Protein AF-A0A532UBS0-F1 (afdb_monomer)

Structure (mmCIF, N/CA/C/O backbone):
data_AF-A0A532UBS0-F1
#
_entry.id   AF-A0A532UBS0-F1
#
loop_
_atom_site.group_PDB
_atom_site.id
_atom_site.type_symbol
_atom_site.label_atom_id
_atom_site.label_alt_id
_atom_site.label_comp_id
_atom_site.label_asym_id
_atom_site.label_entity_id
_atom_site.label_seq_id
_atom_site.pdbx_PDB_ins_code
_atom_site.Cartn_x
_atom_site.Cartn_y
_atom_site.Cartn_z
_atom_site.occupancy
_atom_site.B_iso_or_equiv
_atom_site.auth_seq_id
_atom_site.auth_comp_id
_atom_site.auth_asym_id
_atom_site.auth_atom_id
_atom_site.pdbx_PDB_model_num
ATOM 1 N N . MET A 1 1 ? -27.139 -33.643 -19.348 1.00 53.44 1 MET A N 1
ATOM 2 C CA . MET A 1 1 ? -27.881 -32.416 -18.973 1.00 53.44 1 MET A CA 1
ATOM 3 C C . MET A 1 1 ? -26.937 -31.334 -18.412 1.00 53.44 1 MET A C 1
ATOM 5 O O . MET A 1 1 ? -27.252 -30.710 -17.416 1.00 53.44 1 MET A O 1
ATOM 9 N N . ILE A 1 2 ? -25.760 -31.129 -19.028 1.00 47.34 2 ILE A N 1
ATOM 10 C CA . ILE A 1 2 ? -24.756 -30.109 -18.626 1.00 47.34 2 ILE A CA 1
ATOM 11 C C . ILE A 1 2 ? -24.208 -29.351 -19.860 1.00 47.34 2 ILE A C 1
ATOM 13 O O . ILE A 1 2 ? -23.780 -28.209 -19.750 1.00 47.34 2 ILE A O 1
ATOM 17 N N . ILE A 1 3 ? -24.326 -29.922 -21.068 1.00 44.22 3 ILE A N 1
ATOM 18 C CA . ILE A 1 3 ? -23.841 -29.313 -22.321 1.00 44.22 3 ILE A CA 1
ATOM 19 C C . ILE A 1 3 ? -24.694 -28.102 -22.762 1.00 44.22 3 ILE A C 1
ATOM 21 O O . ILE A 1 3 ? -24.158 -27.149 -23.314 1.00 44.22 3 ILE A O 1
ATOM 25 N N . SER A 1 4 ? -25.997 -28.066 -22.452 1.00 44.44 4 SER A N 1
ATOM 26 C CA . SER A 1 4 ? -26.889 -26.970 -22.886 1.00 44.44 4 SER A CA 1
ATOM 27 C C . SER A 1 4 ? -26.757 -25.663 -22.089 1.00 44.44 4 SER A C 1
ATOM 29 O O . SER A 1 4 ? -27.286 -24.645 -22.524 1.00 44.44 4 SER A O 1
ATOM 31 N N . ILE A 1 5 ? -26.070 -25.667 -20.938 1.00 48.84 5 ILE A N 1
ATOM 32 C CA . ILE A 1 5 ? -25.903 -24.465 -20.097 1.00 48.84 5 ILE A CA 1
ATOM 33 C C . ILE A 1 5 ? -24.709 -23.625 -20.584 1.00 48.84 5 ILE A C 1
ATOM 35 O O . ILE A 1 5 ? -24.798 -22.400 -20.633 1.00 48.84 5 ILE A O 1
ATOM 39 N N . PHE A 1 6 ? -23.621 -24.267 -21.031 1.00 41.88 6 PHE A N 1
ATOM 40 C CA . PHE A 1 6 ? -22.419 -23.568 -21.509 1.00 41.88 6 PHE A CA 1
ATOM 41 C C . PHE A 1 6 ? -22.663 -22.777 -22.804 1.00 41.88 6 PHE A C 1
ATOM 43 O O . PHE A 1 6 ? -22.231 -21.632 -22.910 1.00 41.88 6 PHE A O 1
ATOM 50 N N . THR A 1 7 ? -23.461 -23.313 -23.733 1.00 52.31 7 THR A N 1
ATOM 51 C CA . THR A 1 7 ? -23.825 -22.618 -24.983 1.00 52.31 7 THR A CA 1
ATOM 52 C C . THR A 1 7 ? -24.716 -21.388 -24.769 1.00 52.31 7 THR A C 1
ATOM 54 O O . THR A 1 7 ? -24.781 -20.516 -25.633 1.00 52.31 7 THR A O 1
ATOM 57 N N . GLY A 1 8 ? -25.427 -21.310 -23.637 1.00 46.06 8 GLY A N 1
ATOM 58 C CA . GLY A 1 8 ? -26.294 -20.175 -23.303 1.00 46.06 8 GLY A CA 1
ATOM 59 C C . GLY A 1 8 ? -25.520 -18.951 -22.806 1.00 46.06 8 GLY A C 1
ATOM 60 O O . GLY A 1 8 ? -25.856 -17.827 -23.166 1.00 46.06 8 GLY A O 1
ATOM 61 N N . ILE A 1 9 ? -24.449 -19.162 -22.035 1.00 48.38 9 ILE A N 1
ATOM 62 C CA . ILE A 1 9 ? -23.652 -18.078 -21.433 1.00 48.38 9 ILE A CA 1
ATOM 63 C C . ILE A 1 9 ? -22.779 -17.371 -22.484 1.00 48.38 9 ILE A C 1
ATOM 65 O O . ILE A 1 9 ? -22.624 -16.151 -22.432 1.00 48.38 9 ILE A O 1
ATOM 69 N N . GLU A 1 10 ? -22.243 -18.104 -23.465 1.00 46.59 10 GLU A N 1
ATOM 70 C CA . GLU A 1 10 ? -21.453 -17.511 -24.557 1.00 46.59 10 GLU A CA 1
ATOM 71 C C . GLU A 1 10 ? -22.317 -16.664 -25.500 1.00 46.59 10 GLU A C 1
ATOM 73 O O . GLU A 1 10 ? -21.957 -15.522 -25.790 1.00 46.59 10 GLU A O 1
ATOM 78 N N . LYS A 1 11 ? -23.513 -17.148 -25.873 1.00 48.75 11 LYS A N 1
ATOM 79 C CA . LYS A 1 11 ? -24.472 -16.371 -26.682 1.00 48.75 11 LYS A CA 1
ATOM 80 C C . LYS A 1 11 ? -24.924 -15.078 -25.998 1.00 48.75 11 LYS A C 1
ATOM 82 O O . LYS A 1 11 ? -25.090 -14.064 -26.672 1.00 48.75 11 LYS A O 1
ATOM 87 N N . MET A 1 12 ? -25.086 -15.087 -24.671 1.00 44.16 12 MET A N 1
ATOM 88 C CA . MET A 1 12 ? -25.463 -13.888 -23.913 1.00 44.16 12 MET A CA 1
ATOM 89 C C . MET A 1 12 ? -24.372 -12.808 -23.942 1.00 44.16 12 MET A C 1
ATOM 91 O O . MET A 1 12 ? -24.692 -11.633 -24.117 1.00 44.16 12 MET A O 1
ATOM 95 N N . LYS A 1 13 ? -23.089 -13.186 -23.832 1.00 47.78 13 LYS A N 1
ATOM 96 C CA . LYS A 1 13 ? -21.971 -12.227 -23.897 1.00 47.78 13 LYS A CA 1
ATOM 97 C C . LYS A 1 13 ? -21.839 -11.589 -25.281 1.00 47.78 13 LYS A C 1
ATOM 99 O O . LYS A 1 13 ? -21.574 -10.393 -25.379 1.00 47.78 13 LYS A O 1
ATOM 104 N N . GLU A 1 14 ? -22.051 -12.359 -26.343 1.00 44.75 14 GLU A N 1
ATOM 105 C CA . GLU A 1 14 ? -21.942 -11.870 -27.721 1.00 44.75 14 GLU A CA 1
ATOM 106 C C . GLU A 1 14 ? -23.086 -10.907 -28.093 1.00 44.75 14 GLU A C 1
ATOM 108 O O . GLU A 1 14 ? -22.850 -9.847 -28.684 1.00 44.75 14 GLU A O 1
ATOM 113 N N . GLU A 1 15 ? -24.323 -11.206 -27.674 1.00 43.81 15 GLU A N 1
ATOM 114 C CA . GLU A 1 15 ? -25.458 -10.298 -27.878 1.00 43.81 15 GLU A CA 1
ATOM 115 C C . GLU A 1 15 ? -25.319 -8.997 -27.079 1.00 43.81 15 GLU A C 1
ATOM 117 O O . GLU A 1 15 ? -25.621 -7.925 -27.615 1.00 43.81 15 GLU A O 1
ATOM 122 N N . GLU A 1 16 ? -24.837 -9.057 -25.834 1.00 43.50 16 GLU A N 1
ATOM 123 C CA . GLU A 1 16 ? -24.680 -7.886 -24.966 1.00 43.50 16 GLU A CA 1
ATOM 124 C C . GLU A 1 16 ? -23.577 -6.941 -25.476 1.00 43.50 16 GLU A C 1
ATOM 126 O O . GLU A 1 16 ? -23.809 -5.735 -25.609 1.00 43.50 16 GLU A O 1
ATOM 131 N N . VAL A 1 17 ? -22.430 -7.485 -25.906 1.00 43.47 17 VAL A N 1
ATOM 132 C CA . VAL A 1 17 ? -21.344 -6.711 -26.536 1.00 43.47 17 VAL A CA 1
ATOM 133 C C . VAL A 1 17 ? -21.805 -6.081 -27.860 1.00 43.47 17 VAL A C 1
ATOM 135 O O . VAL A 1 17 ? -21.512 -4.909 -28.124 1.00 43.47 17 VAL A O 1
ATOM 138 N N . SER A 1 18 ? -22.612 -6.788 -28.667 1.00 40.56 18 SER A N 1
ATOM 139 C CA . SER A 1 18 ? -23.162 -6.227 -29.913 1.00 40.56 18 SER A CA 1
ATOM 140 C C . SER A 1 18 ? -24.192 -5.109 -29.673 1.00 40.56 18 SER A C 1
ATOM 142 O O . SER A 1 18 ? -24.278 -4.164 -30.464 1.00 40.56 18 SER A O 1
ATOM 144 N N . ARG A 1 19 ? -24.950 -5.171 -28.565 1.00 46.56 19 ARG A N 1
ATOM 145 C CA . ARG A 1 19 ? -25.925 -4.139 -28.163 1.00 46.56 19 ARG A CA 1
ATOM 146 C C . ARG A 1 19 ? -25.247 -2.897 -27.576 1.00 46.56 19 ARG A C 1
ATOM 148 O O . ARG A 1 19 ? -25.712 -1.786 -27.838 1.00 46.56 19 ARG A O 1
ATOM 155 N N . LEU A 1 20 ? -24.134 -3.062 -26.857 1.00 44.31 20 LEU A N 1
ATOM 156 C CA . LEU A 1 20 ? -23.306 -1.962 -26.340 1.00 44.31 20 LEU A CA 1
ATOM 157 C C . LEU A 1 20 ? -22.562 -1.206 -27.455 1.00 44.31 20 LEU A C 1
ATOM 159 O O . LEU A 1 20 ? -22.469 0.019 -27.404 1.00 44.31 20 LEU A O 1
ATOM 163 N N . SER A 1 21 ? -22.133 -1.904 -28.511 1.00 42.75 21 SER A N 1
ATOM 164 C CA . SER A 1 21 ? -21.499 -1.303 -29.696 1.00 42.75 21 SER A CA 1
ATOM 165 C C . SER A 1 21 ? -22.459 -0.446 -30.546 1.00 42.75 21 SER A C 1
ATOM 167 O O . SER A 1 21 ? -22.046 0.568 -31.109 1.00 42.75 21 SER A O 1
ATOM 169 N N . ARG A 1 22 ? -23.755 -0.791 -30.611 1.00 49.19 22 ARG A N 1
ATOM 170 C CA . ARG A 1 22 ? -24.734 -0.117 -31.495 1.00 49.19 22 ARG A CA 1
ATOM 171 C C . ARG A 1 22 ? -25.447 1.086 -30.872 1.00 49.19 22 ARG A C 1
ATOM 173 O O . ARG A 1 22 ? -25.954 1.931 -31.605 1.00 49.19 22 ARG A O 1
ATOM 180 N N . ARG A 1 23 ? -25.467 1.222 -29.541 1.00 43.91 23 ARG A N 1
ATOM 181 C CA . ARG A 1 23 ? -26.158 2.338 -28.856 1.00 43.91 23 ARG A CA 1
ATOM 182 C C . ARG A 1 23 ? -25.407 3.674 -28.867 1.00 43.91 23 ARG A C 1
ATOM 184 O O . ARG A 1 23 ? -25.979 4.674 -28.450 1.00 43.91 23 ARG A O 1
ATOM 191 N N . ARG A 1 24 ? -24.173 3.734 -29.383 1.00 39.00 24 ARG A N 1
ATOM 192 C CA . ARG A 1 24 ? -23.381 4.979 -29.446 1.00 39.00 24 ARG A CA 1
ATOM 193 C C . ARG A 1 24 ? -23.292 5.618 -30.839 1.00 39.00 24 ARG A C 1
ATOM 195 O O . ARG A 1 24 ? -22.534 6.565 -31.003 1.00 39.00 24 ARG A O 1
ATOM 202 N N . PHE A 1 25 ? -24.066 5.144 -31.823 1.00 41.25 25 PHE A N 1
ATOM 203 C CA . PHE A 1 25 ? -23.899 5.572 -33.222 1.00 41.25 25 PHE A CA 1
ATOM 204 C C . PHE A 1 25 ? -25.156 6.089 -33.947 1.00 41.25 25 PHE A C 1
ATOM 206 O O . PHE A 1 25 ? -25.078 6.393 -35.131 1.00 41.25 25 PHE A O 1
ATOM 213 N N . LEU A 1 26 ? -26.313 6.238 -33.290 1.00 38.47 26 LEU A N 1
ATOM 214 C CA . LEU A 1 26 ? -27.553 6.633 -33.985 1.00 38.47 26 LEU A CA 1
ATOM 215 C C . LEU A 1 26 ? -28.405 7.648 -33.215 1.00 38.47 26 LEU A C 1
ATOM 217 O O . LEU A 1 26 ? -29.559 7.386 -32.912 1.00 38.47 26 LEU A O 1
ATOM 221 N N . HIS A 1 27 ? -27.858 8.835 -32.960 1.00 39.44 27 HIS A N 1
ATOM 222 C CA . HIS A 1 27 ? -28.661 10.058 -32.846 1.00 39.44 27 HIS A CA 1
ATOM 223 C C . HIS A 1 27 ? -27.828 11.255 -33.310 1.00 39.44 27 HIS A C 1
ATOM 225 O O . HIS A 1 27 ? -27.248 11.941 -32.482 1.00 39.44 27 HIS A O 1
ATOM 231 N N . THR A 1 28 ? -27.724 11.472 -34.625 1.00 43.09 28 THR A N 1
ATOM 232 C CA . THR A 1 28 ? -27.699 12.802 -35.283 1.00 43.09 28 THR A CA 1
ATOM 233 C C . THR A 1 28 ? -27.762 12.595 -36.799 1.00 43.09 28 THR A C 1
ATOM 235 O O . THR A 1 28 ? -26.814 12.925 -37.487 1.00 43.09 28 THR A O 1
ATOM 238 N N . ILE A 1 29 ? -28.838 12.015 -37.341 1.00 42.91 29 ILE A N 1
ATOM 239 C CA . ILE A 1 29 ? -29.251 12.268 -38.735 1.00 42.91 29 ILE A CA 1
ATOM 240 C C . ILE A 1 29 ? -30.770 12.068 -38.803 1.00 42.91 29 ILE A C 1
ATOM 242 O O . ILE A 1 29 ? -31.219 10.928 -38.797 1.00 42.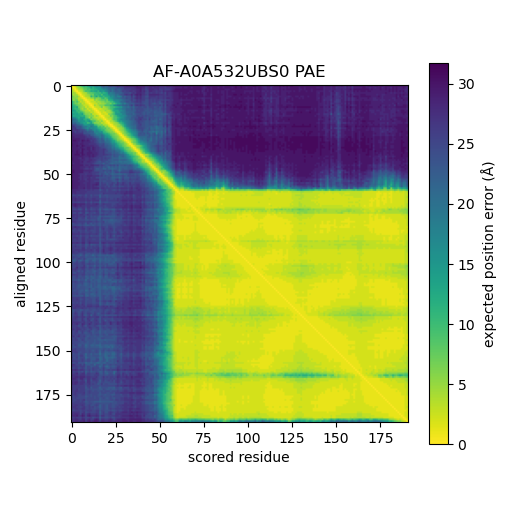91 29 ILE A O 1
ATOM 246 N N . ALA A 1 30 ? -31.544 13.157 -38.845 1.00 32.78 30 ALA A N 1
ATOM 247 C CA . ALA A 1 30 ? -32.750 13.290 -39.677 1.00 32.78 30 ALA A CA 1
ATOM 248 C C . ALA A 1 30 ? -33.449 14.637 -39.426 1.00 32.78 30 ALA A C 1
ATOM 250 O O . ALA A 1 30 ? -33.959 14.895 -38.340 1.00 32.78 30 ALA A O 1
ATOM 251 N N . GLY A 1 31 ? -33.510 15.446 -40.483 1.00 31.97 31 GLY A N 1
ATOM 252 C CA . GLY A 1 31 ? -34.258 16.698 -40.588 1.00 31.97 31 GLY A CA 1
ATOM 253 C C . GLY A 1 31 ? -33.301 17.847 -40.885 1.00 31.97 31 GLY A C 1
ATOM 254 O O . GLY A 1 31 ? -32.606 18.308 -39.997 1.00 31.97 31 GLY A O 1
ATOM 255 N N . GLY A 1 32 ? -33.145 18.351 -42.100 1.00 30.92 32 GLY A N 1
ATOM 256 C CA . GLY A 1 32 ? -33.826 18.157 -43.373 1.00 30.92 32 GLY A CA 1
ATOM 257 C C . GLY A 1 32 ? -33.205 19.181 -44.335 1.00 30.92 32 GLY A C 1
ATOM 258 O O . GLY A 1 32 ? -32.737 20.233 -43.912 1.00 30.92 32 GLY A O 1
ATOM 259 N N . VAL A 1 33 ? -33.114 18.822 -45.608 1.00 41.84 33 VAL A N 1
ATOM 260 C CA . VAL A 1 33 ? -32.418 19.544 -46.684 1.00 41.84 33 VAL A CA 1
ATOM 261 C C . VAL A 1 33 ? -33.082 20.897 -46.986 1.00 41.84 33 VAL A C 1
ATOM 263 O O . VAL A 1 33 ? -34.302 20.935 -47.090 1.00 41.84 33 VAL A O 1
ATOM 266 N N . MET A 1 34 ? -32.298 21.966 -47.199 1.00 31.83 34 MET A N 1
ATOM 267 C CA . MET A 1 34 ? -32.331 22.843 -48.395 1.00 31.83 34 MET A CA 1
ATOM 268 C C . MET A 1 34 ? -31.530 24.142 -48.192 1.00 31.83 34 MET A C 1
ATOM 270 O O . MET A 1 34 ? -31.706 24.837 -47.199 1.00 31.83 34 MET A O 1
ATOM 274 N N . GLY A 1 35 ? -30.716 24.503 -49.193 1.00 32.72 35 GLY A N 1
ATOM 275 C CA . GLY A 1 35 ? -30.239 25.876 -49.390 1.00 32.72 35 GLY A CA 1
ATOM 276 C C . GLY A 1 35 ? -28.722 26.039 -49.410 1.00 32.72 35 GLY A C 1
ATOM 277 O O . GLY A 1 35 ? -28.109 26.394 -48.411 1.00 32.72 35 GLY A O 1
ATOM 278 N N . VAL A 1 36 ? -28.117 25.861 -50.586 1.00 41.38 36 VAL A N 1
ATOM 279 C CA . VAL A 1 36 ? -26.845 26.519 -50.903 1.00 41.38 36 VAL A CA 1
ATOM 280 C C . VAL A 1 36 ? -27.159 27.996 -51.131 1.00 41.38 36 VAL A C 1
ATOM 282 O O . VAL A 1 36 ? -27.872 28.322 -52.077 1.00 41.38 36 VAL A O 1
ATOM 285 N N . SER A 1 37 ? -26.631 28.885 -50.291 1.00 33.09 37 SER A N 1
ATOM 286 C CA . SER A 1 37 ? -26.337 30.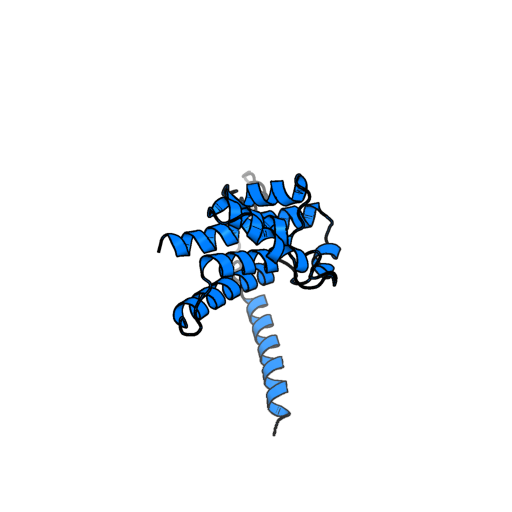277 -50.653 1.00 33.09 37 SER A CA 1
ATOM 287 C C . SER A 1 37 ? -25.356 30.884 -49.655 1.00 33.09 37 SER A C 1
ATOM 289 O O . SER A 1 37 ? -25.682 31.116 -48.498 1.00 33.09 37 SER A O 1
ATOM 291 N N . LEU A 1 38 ? -24.127 31.060 -50.147 1.00 42.19 38 LEU A N 1
ATOM 292 C CA . LEU A 1 38 ? -23.275 32.240 -49.995 1.00 42.19 38 LEU A CA 1
ATOM 293 C C . LEU A 1 38 ? -23.604 33.143 -48.796 1.00 42.19 38 LEU A C 1
ATOM 295 O O . LEU A 1 38 ? -24.564 33.901 -48.860 1.00 42.19 38 LEU A O 1
ATOM 299 N N . LEU A 1 39 ? -22.759 33.110 -47.764 1.00 35.72 39 LEU A N 1
ATOM 300 C CA . LEU A 1 39 ? -22.121 34.270 -47.123 1.00 35.72 39 LEU A CA 1
ATOM 301 C C . LEU A 1 39 ? -21.228 33.758 -45.982 1.00 35.72 39 LEU A C 1
ATOM 303 O O . LEU A 1 39 ? -21.586 32.833 -45.256 1.00 35.72 39 LEU A O 1
ATOM 307 N N . GLY A 1 40 ? -20.019 34.312 -45.896 1.00 43.62 40 GLY A N 1
ATOM 308 C CA . GLY A 1 40 ? -18.946 33.833 -45.034 1.00 43.62 40 GLY A CA 1
ATOM 309 C C . GLY A 1 40 ? -19.330 33.775 -43.561 1.00 43.62 40 GLY A C 1
ATOM 310 O O . GLY A 1 40 ? -19.615 34.796 -42.942 1.00 43.62 40 GLY A O 1
ATOM 311 N N . VAL A 1 41 ? -19.244 32.577 -42.990 1.00 32.34 41 VAL A N 1
ATOM 312 C CA . VAL A 1 41 ? -19.135 32.390 -41.547 1.00 32.34 41 VAL A CA 1
ATOM 313 C C . VAL A 1 41 ? -18.079 31.320 -41.320 1.00 32.34 41 VAL A C 1
ATOM 315 O O . VAL A 1 41 ? -18.226 30.169 -41.730 1.00 32.34 41 VAL A O 1
ATOM 318 N N . SER A 1 42 ? -16.963 31.739 -40.742 1.00 34.12 42 SER A N 1
ATOM 319 C CA . SER A 1 42 ? -15.829 30.897 -40.390 1.00 34.12 42 SER A CA 1
ATOM 320 C C . SER A 1 42 ? -16.300 29.759 -39.483 1.00 34.12 42 SER A C 1
ATOM 322 O O . SER A 1 42 ? -16.840 30.010 -38.406 1.00 34.12 42 SER A O 1
ATOM 324 N N . ALA A 1 43 ? -16.092 28.510 -39.903 1.00 37.84 43 ALA A N 1
ATOM 325 C CA . ALA A 1 43 ? -16.283 27.354 -39.037 1.00 37.84 43 ALA A CA 1
ATOM 326 C C . ALA A 1 43 ? -15.332 27.472 -37.829 1.00 37.84 43 ALA A C 1
ATOM 328 O O . ALA A 1 43 ? -14.122 27.614 -38.038 1.00 37.84 43 ALA A O 1
ATOM 329 N N . PRO A 1 44 ? -15.819 27.424 -36.574 1.00 38.78 44 PRO A N 1
ATOM 330 C CA . PRO A 1 44 ? -14.936 27.388 -35.422 1.00 38.78 44 PRO A CA 1
ATOM 331 C C . PRO A 1 44 ? -14.139 26.086 -35.447 1.00 38.78 44 PRO A C 1
ATOM 333 O O . PRO A 1 44 ? -14.682 25.001 -35.659 1.00 38.78 44 PRO A O 1
ATOM 336 N N . SER A 1 45 ? -12.835 26.231 -35.253 1.00 35.34 45 SER A N 1
ATOM 337 C CA . SER A 1 45 ? -11.826 25.184 -35.291 1.00 35.34 45 SER A CA 1
ATOM 338 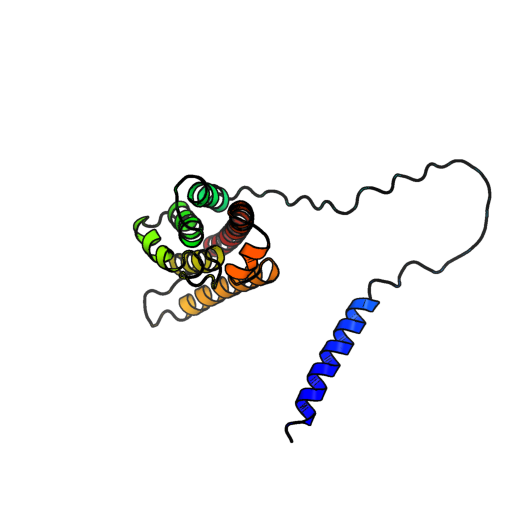C C . SER A 1 45 ? -12.218 23.945 -34.487 1.00 35.34 45 SER A C 1
ATOM 340 O O . SER A 1 45 ? -12.392 23.977 -33.268 1.00 35.34 45 SER A O 1
ATOM 342 N N . LEU A 1 46 ? -12.260 22.839 -35.221 1.00 38.06 46 LEU A N 1
ATOM 343 C CA . LEU A 1 46 ? -12.148 21.464 -34.770 1.00 38.06 46 LEU A CA 1
ATOM 344 C C . LEU A 1 46 ? -10.904 21.313 -33.875 1.00 38.06 46 LEU A C 1
ATOM 346 O O . LEU A 1 46 ? -9.789 21.168 -34.366 1.00 38.06 46 LEU A O 1
ATOM 350 N N . GLY A 1 47 ? -11.082 21.390 -32.560 1.00 39.53 47 GLY A N 1
ATOM 351 C CA . GLY A 1 47 ? -9.964 21.236 -31.633 1.00 39.53 47 GLY A CA 1
ATOM 352 C C . GLY A 1 47 ? -10.285 21.707 -30.229 1.00 39.53 47 GLY A C 1
ATOM 353 O O . GLY A 1 47 ? -9.822 22.762 -29.820 1.00 39.53 47 GLY A O 1
ATOM 354 N N . SER A 1 48 ? -11.104 20.953 -29.496 1.00 33.09 48 SER A N 1
AT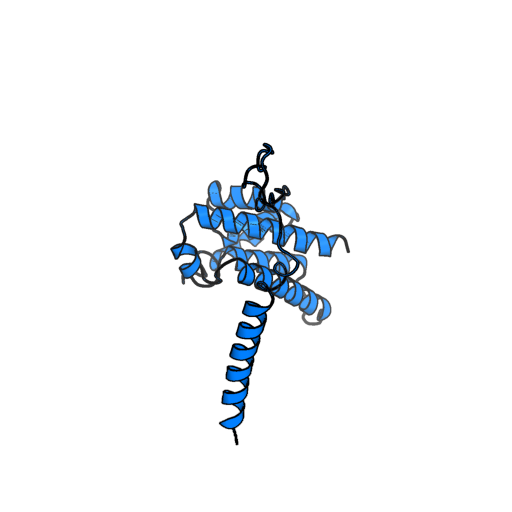OM 355 C CA . SER A 1 48 ? -11.123 20.955 -28.020 1.00 33.09 48 SER A CA 1
ATOM 356 C C . SER A 1 48 ? -12.290 20.114 -27.512 1.00 33.09 48 SER A C 1
ATOM 358 O O . SER A 1 48 ? -13.372 20.630 -27.242 1.00 33.09 48 SER A O 1
ATOM 360 N N . ARG A 1 49 ? -12.117 18.792 -27.370 1.00 38.38 49 ARG A N 1
ATOM 361 C CA . ARG A 1 49 ? -13.095 18.038 -26.564 1.00 38.38 49 ARG A CA 1
ATOM 362 C C . ARG A 1 49 ? -12.637 16.788 -25.829 1.00 38.38 49 ARG A C 1
ATOM 364 O O . ARG A 1 49 ? -13.498 16.090 -25.323 1.00 38.38 49 ARG A O 1
ATOM 371 N N . PHE A 1 50 ? -11.336 16.548 -25.675 1.00 31.41 50 PHE A N 1
ATOM 372 C CA . PHE A 1 50 ? -10.836 15.552 -24.718 1.00 31.41 50 PHE A CA 1
ATOM 373 C C . PHE A 1 50 ? -9.471 15.971 -24.164 1.00 31.41 50 PHE A C 1
ATOM 375 O O . PHE A 1 50 ? -8.428 15.452 -24.540 1.00 31.41 50 PHE A O 1
ATOM 382 N N . GLN A 1 51 ? -9.491 16.948 -23.266 1.00 32.03 51 GLN A N 1
ATOM 383 C CA . GLN A 1 51 ? -8.520 17.020 -22.180 1.00 32.03 51 GLN A CA 1
ATOM 384 C C . GLN A 1 51 ? -9.332 17.241 -20.916 1.00 32.03 51 GLN A C 1
ATOM 386 O O . GLN A 1 51 ? -9.550 18.367 -20.472 1.00 32.03 51 GLN A O 1
ATOM 391 N N . GLU A 1 52 ? -9.852 16.146 -20.378 1.00 36.91 52 GLU A N 1
ATOM 392 C CA . GLU A 1 52 ? -10.238 16.133 -18.980 1.00 36.91 52 GLU A CA 1
ATOM 393 C C . GLU A 1 52 ? -8.919 16.251 -18.211 1.00 36.91 52 GLU A C 1
ATOM 395 O O . GLU A 1 52 ? -8.113 15.324 -18.175 1.00 36.91 52 GLU A O 1
ATOM 400 N N . LYS A 1 53 ? -8.614 17.464 -17.740 1.00 29.94 53 LYS A N 1
ATOM 401 C CA . LYS A 1 53 ? -7.499 17.698 -16.828 1.00 29.94 53 LYS A CA 1
ATOM 402 C C . LYS A 1 53 ? -7.762 16.827 -15.601 1.00 29.94 53 LYS A C 1
ATOM 404 O O . LYS A 1 53 ? -8.618 17.188 -14.796 1.00 29.94 53 LYS A O 1
ATOM 409 N N . GLU A 1 54 ? -7.038 15.712 -15.468 1.00 38.06 54 GLU A N 1
ATOM 410 C CA . GLU A 1 54 ? -6.781 15.081 -14.171 1.00 38.06 54 GLU A CA 1
ATOM 411 C C . GLU A 1 54 ? -6.308 16.221 -13.263 1.00 38.06 54 GLU A C 1
ATOM 413 O O . GLU A 1 54 ? -5.213 16.765 -13.426 1.00 38.06 54 GLU A O 1
ATOM 418 N N . LYS A 1 55 ? -7.194 16.687 -12.384 1.00 31.64 55 LYS A N 1
ATOM 419 C CA . LYS A 1 55 ? -6.840 17.658 -11.364 1.00 31.64 55 LYS A CA 1
ATOM 420 C C . LYS A 1 55 ? -5.848 16.911 -10.487 1.00 31.64 55 LYS A C 1
ATOM 422 O O . LYS A 1 55 ? -6.211 15.928 -9.851 1.00 31.64 55 LYS A O 1
ATOM 427 N N . GLU A 1 56 ? -4.580 17.294 -10.561 1.00 41.59 56 GLU A N 1
ATOM 428 C CA . GLU A 1 56 ? -3.530 16.735 -9.725 1.00 41.59 56 GLU A CA 1
ATOM 429 C C . GLU A 1 56 ? -3.837 17.112 -8.272 1.00 41.59 56 GLU A C 1
ATOM 431 O O . GLU A 1 56 ? -3.408 18.149 -7.767 1.00 41.59 56 GLU A O 1
ATOM 436 N N . GLU A 1 57 ? -4.670 16.305 -7.618 1.00 42.94 57 GLU A N 1
ATOM 437 C CA . GLU A 1 57 ? -4.849 16.357 -6.179 1.00 42.94 57 GLU A CA 1
ATOM 438 C C . GLU A 1 57 ? -3.524 15.916 -5.558 1.00 42.94 57 GLU A C 1
ATOM 440 O O . GLU A 1 57 ? -3.044 14.789 -5.731 1.00 42.94 57 GLU A O 1
ATOM 445 N N . LYS A 1 58 ? -2.868 16.895 -4.934 1.00 47.56 58 LYS A N 1
ATOM 446 C CA . LYS A 1 58 ? -1.679 16.706 -4.113 1.00 47.56 58 LYS A CA 1
ATOM 447 C C . LYS A 1 58 ? -2.061 15.785 -2.962 1.00 47.56 58 LYS A C 1
ATOM 449 O O . LYS A 1 58 ? -2.868 16.174 -2.126 1.00 47.56 58 LYS A O 1
ATOM 454 N N . GLY A 1 59 ? -1.477 14.598 -2.947 1.00 61.06 59 GLY A N 1
ATOM 455 C CA . GLY A 1 59 ? -1.637 13.622 -1.882 1.00 61.06 59 GLY A CA 1
ATOM 456 C C . GLY A 1 59 ? -0.318 13.443 -1.148 1.00 61.06 59 GLY A C 1
ATOM 457 O O . GLY A 1 59 ? 0.708 13.234 -1.806 1.00 61.06 59 GLY A O 1
ATOM 458 N N . LYS A 1 60 ? -0.315 13.539 0.187 1.00 87.88 60 LYS A N 1
ATOM 459 C CA . LYS A 1 60 ? 0.919 13.412 0.986 1.00 87.88 60 LYS A CA 1
ATOM 460 C C . LYS A 1 60 ? 1.542 12.032 0.779 1.00 87.88 60 LYS A C 1
ATOM 462 O O . LYS A 1 60 ? 2.761 11.913 0.668 1.00 87.88 60 LYS A O 1
ATOM 467 N N . LEU A 1 61 ? 0.700 11.007 0.648 1.00 95.00 61 LEU A N 1
ATOM 468 C CA . LEU A 1 61 ? 1.118 9.627 0.417 1.00 95.00 61 LEU A CA 1
ATOM 469 C C . LEU A 1 61 ? 1.789 9.444 -0.954 1.00 95.00 61 LEU A C 1
ATOM 471 O O . LEU A 1 61 ? 2.774 8.715 -1.065 1.00 95.00 61 LEU A O 1
ATOM 475 N N . ALA A 1 62 ? 1.301 10.113 -2.003 1.00 96.56 62 ALA A N 1
ATOM 476 C CA . ALA A 1 62 ? 1.854 9.976 -3.354 1.00 96.56 62 ALA A CA 1
ATOM 477 C C . ALA A 1 62 ? 3.260 10.571 -3.483 1.00 96.56 62 ALA A C 1
ATOM 479 O O . ALA A 1 62 ? 4.131 9.948 -4.095 1.00 96.56 62 ALA A O 1
ATOM 480 N N . ASP A 1 63 ? 3.486 11.736 -2.878 1.00 95.00 63 ASP A N 1
ATOM 481 C CA . ASP A 1 63 ? 4.793 12.392 -2.897 1.00 95.00 63 ASP A CA 1
ATOM 482 C C . ASP A 1 63 ? 5.818 11.620 -2.046 1.00 95.00 63 ASP A C 1
ATOM 484 O O . ASP A 1 63 ? 6.950 11.396 -2.484 1.00 95.00 63 ASP A O 1
ATOM 488 N N . GLU A 1 64 ? 5.415 11.124 -0.871 1.00 95.81 64 GLU A N 1
ATOM 489 C CA . GLU A 1 64 ? 6.286 10.307 -0.019 1.00 95.81 64 GLU A CA 1
ATOM 490 C C . GLU A 1 64 ? 6.609 8.946 -0.662 1.00 95.81 64 GLU A C 1
ATOM 492 O O . GLU A 1 64 ? 7.762 8.506 -0.630 1.00 95.81 64 GLU A O 1
ATOM 497 N N . LEU A 1 65 ? 5.638 8.294 -1.319 1.00 97.62 65 LEU A N 1
ATOM 498 C CA . LEU A 1 65 ? 5.882 7.074 -2.101 1.00 97.62 65 LEU A CA 1
ATOM 499 C C . LEU A 1 65 ? 6.925 7.337 -3.180 1.00 97.62 65 LEU A C 1
ATOM 501 O O . LEU A 1 65 ? 7.884 6.571 -3.305 1.00 97.62 65 LEU A O 1
ATOM 505 N N . GLU A 1 66 ? 6.740 8.388 -3.981 1.00 97.19 66 GLU A N 1
ATOM 506 C CA . GLU A 1 66 ? 7.655 8.677 -5.078 1.00 97.19 66 GLU A CA 1
ATOM 507 C C . GLU A 1 66 ? 9.071 8.917 -4.558 1.00 97.19 66 GLU A C 1
ATOM 509 O O . GLU A 1 66 ? 10.016 8.343 -5.105 1.00 97.19 66 GLU A O 1
ATOM 514 N N . ALA A 1 67 ? 9.228 9.686 -3.478 1.00 96.81 67 ALA A N 1
ATOM 515 C CA . ALA A 1 67 ? 10.521 9.879 -2.834 1.00 96.81 67 ALA A CA 1
ATOM 516 C C . ALA A 1 67 ? 11.129 8.537 -2.384 1.00 96.81 67 ALA A C 1
ATOM 518 O O . ALA A 1 67 ? 12.297 8.257 -2.675 1.00 96.81 67 ALA A O 1
ATOM 519 N N . ASN A 1 68 ? 10.335 7.664 -1.754 1.00 96.81 68 ASN A N 1
ATOM 520 C CA . ASN A 1 68 ? 10.778 6.332 -1.337 1.00 96.81 68 ASN A CA 1
ATOM 521 C C . ASN A 1 68 ? 11.300 5.494 -2.518 1.00 96.81 68 ASN A C 1
ATOM 523 O O . ASN A 1 68 ? 12.395 4.929 -2.443 1.00 96.81 68 ASN A O 1
ATOM 527 N N . PHE A 1 69 ? 10.560 5.474 -3.629 1.00 97.50 69 PHE A N 1
ATOM 528 C CA . PHE A 1 69 ? 10.847 4.617 -4.781 1.00 97.50 69 PHE A CA 1
ATOM 529 C C . PHE A 1 69 ? 11.972 5.154 -5.676 1.00 97.50 69 PHE A C 1
ATOM 531 O O . PHE A 1 69 ? 12.772 4.407 -6.258 1.00 97.50 69 PHE A O 1
ATOM 538 N N . THR A 1 70 ? 12.038 6.474 -5.836 1.00 95.00 70 THR A N 1
ATOM 539 C CA . THR A 1 70 ? 12.970 7.114 -6.768 1.00 95.00 70 THR A CA 1
ATOM 540 C C . THR A 1 70 ? 14.305 7.445 -6.114 1.00 95.00 70 THR A C 1
ATOM 542 O O . THR A 1 70 ? 15.331 7.209 -6.752 1.00 95.00 70 THR A O 1
ATOM 545 N N . GLN A 1 71 ? 14.296 7.898 -4.854 1.00 94.62 71 GLN A N 1
ATOM 546 C CA . GLN A 1 71 ? 15.457 8.503 -4.188 1.00 94.62 71 GLN A CA 1
ATOM 547 C C . GLN A 1 71 ? 16.006 7.667 -3.027 1.00 94.62 71 GLN A C 1
ATOM 549 O O . GLN A 1 71 ? 17.207 7.706 -2.778 1.00 94.62 71 GLN A O 1
ATOM 554 N N . ARG A 1 72 ? 15.161 6.906 -2.317 1.00 93.62 72 ARG A N 1
ATOM 555 C CA . ARG A 1 72 ? 15.553 6.243 -1.054 1.00 93.62 72 ARG A CA 1
ATOM 556 C C . ARG A 1 72 ? 15.823 4.740 -1.177 1.00 93.62 72 ARG A C 1
ATOM 558 O O . ARG A 1 72 ? 16.149 4.096 -0.190 1.00 93.62 72 ARG A O 1
ATOM 565 N N . GLY A 1 73 ? 15.728 4.187 -2.387 1.00 94.44 73 GLY A N 1
ATOM 566 C CA . GLY A 1 73 ? 16.129 2.806 -2.681 1.00 94.44 73 GLY A CA 1
ATOM 567 C C . GLY A 1 73 ? 15.123 1.727 -2.274 1.00 94.44 73 GLY A C 1
ATOM 568 O O . GLY A 1 73 ? 15.439 0.546 -2.396 1.00 94.44 73 GLY A O 1
ATOM 569 N N . PHE A 1 74 ? 13.918 2.103 -1.841 1.00 97.94 74 PHE A N 1
ATOM 570 C CA . PHE A 1 74 ? 12.864 1.144 -1.521 1.00 97.94 74 PHE A CA 1
ATOM 571 C C . PHE A 1 74 ? 12.263 0.524 -2.787 1.00 97.94 74 PHE A C 1
ATOM 573 O O . PHE A 1 74 ? 12.147 1.160 -3.839 1.00 97.94 74 PHE A O 1
ATOM 580 N N . SER A 1 75 ? 11.835 -0.732 -2.685 1.00 98.12 75 SER A N 1
ATOM 581 C CA . SER A 1 75 ? 11.074 -1.413 -3.734 1.00 98.12 75 SER A CA 1
ATOM 582 C C . SER A 1 75 ? 9.678 -0.805 -3.915 1.00 98.12 75 SER A C 1
ATOM 584 O O . SER A 1 75 ? 9.229 0.027 -3.129 1.00 98.12 75 SER A O 1
ATOM 586 N N . CYS A 1 76 ? 8.939 -1.244 -4.937 1.00 97.94 76 CYS A N 1
ATOM 587 C CA . CYS A 1 76 ? 7.565 -0.792 -5.168 1.00 97.94 76 CYS A CA 1
ATOM 588 C C . CYS A 1 76 ? 6.617 -1.099 -3.992 1.00 97.94 76 CYS A C 1
ATOM 590 O O . CYS A 1 76 ? 5.836 -0.232 -3.611 1.00 97.94 76 CYS A O 1
ATOM 592 N N . ALA A 1 77 ? 6.702 -2.293 -3.394 1.00 98.62 77 ALA A N 1
ATOM 593 C CA . ALA A 1 77 ? 5.864 -2.656 -2.248 1.00 98.62 77 ALA A CA 1
ATOM 594 C C . ALA A 1 77 ? 6.246 -1.877 -0.987 1.00 98.62 77 ALA A C 1
ATOM 596 O O . ALA A 1 77 ? 5.373 -1.331 -0.315 1.00 98.62 77 ALA A O 1
ATOM 597 N N . GLU A 1 78 ? 7.546 -1.772 -0.705 1.00 98.69 78 GLU A N 1
ATOM 598 C CA . GLU A 1 78 ? 8.043 -1.012 0.442 1.00 98.69 78 GLU A CA 1
ATOM 599 C C . GLU A 1 78 ? 7.709 0.469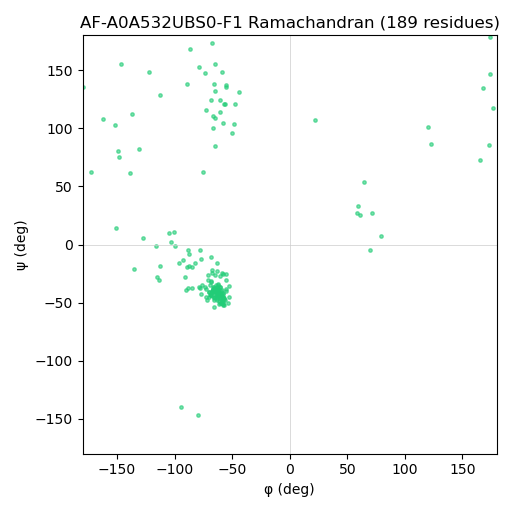 0.309 1.00 98.69 78 GLU A C 1
ATOM 601 O O . GLU A 1 78 ? 7.329 1.086 1.290 1.00 98.69 78 GLU A O 1
ATOM 606 N N . SER A 1 79 ? 7.790 1.044 -0.891 1.00 98.69 79 SER A N 1
ATOM 607 C CA . SER A 1 79 ? 7.613 2.487 -1.081 1.00 98.69 79 SER A CA 1
ATOM 608 C C . SER A 1 79 ? 6.201 2.967 -0.756 1.00 98.69 79 SER A C 1
ATOM 610 O O . SER A 1 79 ? 6.060 3.970 -0.058 1.00 98.69 79 SER A O 1
ATOM 612 N N . ILE A 1 80 ? 5.163 2.266 -1.234 1.00 98.69 80 ILE A N 1
ATOM 613 C CA . ILE A 1 80 ? 3.767 2.629 -0.931 1.00 98.69 80 ILE A CA 1
ATOM 614 C C . ILE A 1 80 ? 3.402 2.294 0.512 1.00 98.69 80 ILE A C 1
ATOM 616 O O . ILE A 1 80 ? 2.720 3.079 1.165 1.00 98.69 80 ILE A O 1
ATOM 620 N N . PHE A 1 81 ? 3.887 1.161 1.028 1.00 98.81 81 PHE A N 1
ATOM 621 C CA . PHE A 1 81 ? 3.592 0.765 2.397 1.00 98.81 81 PHE A CA 1
ATOM 622 C C . PHE A 1 81 ? 4.277 1.701 3.395 1.00 98.81 81 PHE A C 1
ATOM 624 O O . PHE A 1 81 ? 3.634 2.188 4.315 1.00 98.81 81 PHE A O 1
ATOM 631 N N . ARG A 1 82 ? 5.545 2.051 3.155 1.00 98.50 82 ARG A N 1
ATOM 632 C CA . ARG A 1 82 ? 6.278 3.048 3.938 1.00 98.50 82 ARG A CA 1
ATOM 633 C C . ARG A 1 82 ? 5.619 4.419 3.876 1.00 98.50 82 ARG A C 1
ATOM 635 O O . ARG A 1 82 ? 5.519 5.069 4.905 1.00 98.50 82 ARG A O 1
ATOM 642 N N . ALA A 1 83 ? 5.144 4.848 2.705 1.00 98.38 83 ALA A N 1
ATOM 643 C CA . ALA A 1 83 ? 4.407 6.104 2.605 1.00 98.38 83 ALA A CA 1
ATOM 644 C C . ALA A 1 83 ? 3.174 6.106 3.521 1.00 98.38 83 ALA A C 1
ATOM 646 O O . ALA A 1 83 ? 2.952 7.081 4.226 1.00 98.38 83 ALA A O 1
ATOM 647 N N . ALA A 1 84 ? 2.425 5.001 3.585 1.00 98.25 84 ALA A N 1
ATOM 648 C CA . ALA A 1 84 ? 1.320 4.868 4.532 1.00 98.25 84 ALA A CA 1
ATOM 649 C C . ALA A 1 84 ? 1.798 4.843 5.997 1.00 98.25 84 ALA A C 1
ATOM 651 O O . ALA A 1 84 ? 1.234 5.556 6.820 1.00 98.25 84 ALA A O 1
ATOM 652 N N . VAL A 1 85 ? 2.850 4.080 6.322 1.00 98.00 85 VAL A N 1
ATOM 653 C CA . VAL A 1 85 ? 3.430 4.023 7.678 1.00 98.00 85 VAL A CA 1
ATOM 654 C C . VAL A 1 85 ? 3.785 5.427 8.175 1.00 98.00 85 VAL A C 1
ATOM 656 O O . VAL A 1 85 ? 3.339 5.830 9.246 1.00 98.00 85 VAL A O 1
ATOM 659 N N . THR A 1 86 ? 4.517 6.201 7.370 1.00 95.81 86 THR A N 1
ATOM 660 C CA . THR A 1 86 ? 4.911 7.569 7.716 1.00 95.81 86 THR A CA 1
ATOM 661 C C . THR A 1 86 ? 3.697 8.505 7.804 1.00 95.81 86 THR A C 1
ATOM 663 O O . THR A 1 86 ? 3.590 9.268 8.762 1.00 95.81 86 THR A O 1
ATOM 666 N N . THR A 1 87 ? 2.765 8.450 6.844 1.00 95.81 87 THR A N 1
ATOM 667 C CA . THR A 1 87 ? 1.580 9.329 6.816 1.00 95.81 87 THR A CA 1
ATOM 668 C C . THR A 1 87 ? 0.668 9.131 8.025 1.00 95.81 87 THR A C 1
ATOM 670 O O . THR A 1 87 ? 0.153 10.113 8.558 1.00 95.81 87 THR A O 1
ATOM 673 N N . TYR A 1 88 ? 0.487 7.889 8.477 1.00 95.06 88 TYR A N 1
ATOM 674 C CA . TYR A 1 88 ? -0.434 7.556 9.568 1.00 95.06 88 TYR A CA 1
ATOM 675 C C . TYR A 1 88 ? 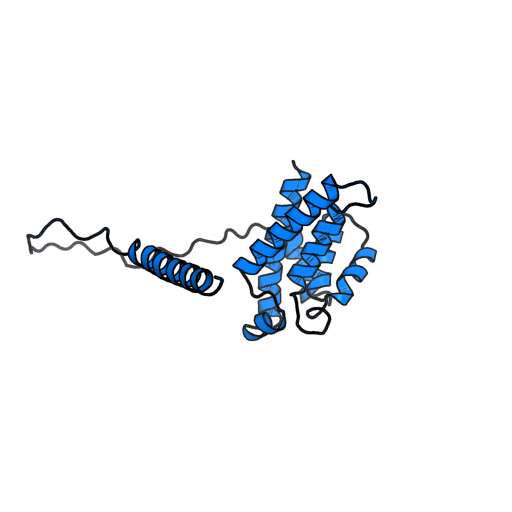0.261 7.353 10.923 1.00 95.06 88 TYR A C 1
ATOM 677 O O . TYR A 1 88 ? -0.382 6.943 11.883 1.00 95.06 88 TYR A O 1
ATOM 685 N N . GLY A 1 89 ? 1.550 7.703 11.033 1.00 94.62 89 GLY A N 1
ATOM 686 C CA . GLY A 1 89 ? 2.271 7.737 12.310 1.00 94.62 89 GLY A CA 1
ATOM 687 C C . GLY A 1 89 ? 2.580 6.361 12.904 1.00 94.62 89 GLY A C 1
ATOM 688 O O . GLY A 1 89 ? 2.705 6.233 14.121 1.00 94.62 89 GLY A O 1
ATOM 689 N N . GLU A 1 90 ? 2.700 5.343 12.057 1.00 96.38 90 GLU A N 1
ATOM 690 C CA . GLU A 1 90 ? 2.997 3.971 12.460 1.00 96.38 90 GLU A CA 1
ATOM 691 C C . GLU A 1 90 ? 4.508 3.720 12.574 1.00 96.38 90 GLU A C 1
ATOM 693 O O . GLU A 1 90 ? 5.348 4.515 12.146 1.00 96.38 90 GLU A O 1
ATOM 698 N N . SER A 1 91 ? 4.887 2.585 13.165 1.00 97.00 91 SER A N 1
ATOM 699 C CA . SER A 1 91 ? 6.302 2.243 13.333 1.00 97.00 91 SER A CA 1
ATOM 700 C C . SER A 1 91 ? 6.982 1.937 11.993 1.00 97.00 91 SER A C 1
ATOM 702 O O . SER A 1 91 ? 6.592 1.005 11.290 1.00 97.00 91 SER A O 1
ATOM 704 N N . GLU A 1 92 ? 8.074 2.643 11.686 1.00 95.25 92 GLU A N 1
ATOM 705 C CA . GLU A 1 92 ? 8.915 2.402 10.497 1.00 95.25 92 GLU A CA 1
ATOM 706 C C . GLU A 1 92 ? 9.432 0.952 10.408 1.00 95.25 92 GLU A C 1
ATOM 708 O O . GLU A 1 92 ? 9.648 0.427 9.317 1.00 95.25 92 GLU A O 1
ATOM 713 N N . GLU A 1 93 ? 9.551 0.257 11.543 1.00 97.44 93 GLU A N 1
ATOM 714 C CA . GLU A 1 93 ? 9.908 -1.164 11.609 1.00 97.44 93 GLU A CA 1
ATOM 715 C C . GLU A 1 93 ? 8.937 -2.070 10.846 1.00 97.44 93 GLU A C 1
ATOM 717 O O . GLU A 1 93 ? 9.329 -3.158 10.420 1.00 97.44 93 GLU A O 1
ATOM 722 N N . LEU A 1 94 ? 7.686 -1.644 10.653 1.00 98.06 94 LEU A N 1
ATOM 723 C CA . LEU A 1 94 ? 6.693 -2.401 9.899 1.00 98.06 94 LEU A CA 1
ATOM 724 C C . LEU A 1 94 ? 7.083 -2.542 8.429 1.00 98.06 94 LEU A C 1
ATOM 726 O O . LEU A 1 94 ? 6.705 -3.536 7.811 1.00 98.06 94 LEU A O 1
ATOM 730 N N . VAL A 1 95 ? 7.870 -1.617 7.863 1.00 98.38 95 VAL A N 1
ATOM 731 C CA . VAL A 1 95 ? 8.215 -1.604 6.428 1.00 98.38 95 VAL A CA 1
ATOM 732 C C . VAL A 1 95 ? 8.841 -2.925 5.970 1.00 98.38 95 VAL A C 1
ATOM 734 O O . VAL A 1 95 ? 8.579 -3.369 4.851 1.00 98.38 95 VAL A O 1
ATOM 737 N N . ARG A 1 96 ? 9.561 -3.629 6.856 1.00 98.38 96 ARG A N 1
ATOM 738 C CA . ARG A 1 96 ? 10.136 -4.958 6.576 1.00 98.38 96 ARG A CA 1
ATOM 739 C C . ARG A 1 96 ? 9.098 -6.013 6.175 1.00 98.38 96 ARG A C 1
ATOM 741 O O . ARG A 1 96 ? 9.432 -6.975 5.489 1.00 98.38 96 ARG A O 1
ATOM 748 N N . LEU A 1 97 ? 7.837 -5.848 6.586 1.00 98.50 97 LEU A N 1
ATOM 749 C CA . LEU A 1 97 ? 6.732 -6.736 6.213 1.00 98.50 97 LEU A CA 1
ATOM 750 C C . LEU A 1 97 ? 6.401 -6.640 4.716 1.00 98.50 97 LEU A C 1
ATOM 752 O O . LEU A 1 97 ? 5.879 -7.596 4.148 1.00 98.50 97 LEU A O 1
ATOM 756 N N . ALA A 1 98 ? 6.730 -5.519 4.065 1.00 98.62 98 ALA A N 1
ATOM 757 C CA . ALA A 1 98 ? 6.513 -5.319 2.636 1.00 98.62 98 ALA A CA 1
ATOM 758 C C . ALA A 1 98 ? 7.647 -5.883 1.759 1.00 98.62 98 ALA A C 1
ATOM 760 O O . ALA A 1 98 ? 7.421 -6.153 0.577 1.00 98.62 98 ALA A O 1
ATOM 761 N N . THR A 1 99 ? 8.844 -6.114 2.312 1.00 98.56 99 THR A N 1
ATOM 762 C CA . THR A 1 99 ? 10.023 -6.581 1.559 1.00 98.56 99 THR A CA 1
ATOM 763 C C . THR A 1 99 ? 9.762 -7.845 0.726 1.00 98.56 99 THR A C 1
ATOM 765 O O . THR A 1 99 ? 10.114 -7.836 -0.460 1.00 98.56 99 THR A O 1
ATOM 768 N N . PRO A 1 100 ? 9.091 -8.901 1.239 1.00 98.50 100 PRO A N 1
ATOM 769 C CA . PRO A 1 100 ? 8.834 -10.119 0.466 1.00 98.50 100 PRO A CA 1
ATOM 770 C C . PRO A 1 100 ? 7.942 -9.912 -0.761 1.00 98.50 100 PRO A C 1
ATOM 772 O O . PRO A 1 100 ? 7.913 -10.775 -1.627 1.00 98.50 100 PRO A O 1
ATOM 775 N N . PHE A 1 101 ? 7.227 -8.789 -0.872 1.00 98.44 101 PHE A N 1
ATOM 776 C CA . PHE A 1 101 ? 6.351 -8.488 -2.010 1.00 98.44 101 PHE A CA 1
ATOM 777 C C . PHE A 1 101 ? 7.084 -7.776 -3.160 1.00 98.44 101 PHE A C 1
ATOM 779 O O . PHE A 1 101 ? 6.519 -7.571 -4.240 1.00 98.44 101 PHE A O 1
ATOM 786 N N . SER A 1 102 ? 8.360 -7.438 -2.966 1.00 95.88 102 SER A N 1
ATOM 787 C CA . SER A 1 102 ? 9.224 -6.834 -3.982 1.00 95.88 102 SER A CA 1
ATOM 788 C C . SER A 1 102 ? 9.298 -7.681 -5.252 1.00 95.88 102 SER A C 1
ATOM 790 O O . SER A 1 102 ? 9.414 -8.906 -5.209 1.00 95.88 102 SER A O 1
ATOM 792 N N . GLY A 1 103 ? 9.233 -7.026 -6.415 1.00 94.50 103 GLY A N 1
ATOM 793 C CA . GLY A 1 103 ? 9.340 -7.712 -7.707 1.00 94.50 103 GLY A CA 1
ATOM 794 C C . GLY A 1 103 ? 8.246 -8.758 -7.951 1.00 94.50 103 GLY A C 1
ATOM 795 O O . GLY A 1 103 ? 8.489 -9.697 -8.704 1.00 94.50 103 GLY A O 1
ATOM 796 N N . GLY A 1 104 ? 7.077 -8.623 -7.312 1.00 96.00 104 GLY A N 1
ATOM 797 C CA . GLY A 1 104 ? 6.019 -9.632 -7.357 1.00 96.00 104 GLY A CA 1
ATOM 798 C C . GLY A 1 104 ? 6.468 -10.931 -6.699 1.00 96.00 104 GLY A C 1
ATOM 799 O O . GLY A 1 104 ? 6.472 -11.979 -7.340 1.00 96.00 104 GLY A O 1
ATOM 800 N N . MET A 1 105 ? 6.935 -10.823 -5.452 1.00 97.31 105 MET A N 1
ATOM 801 C CA . MET A 1 105 ? 7.498 -11.922 -4.653 1.00 97.31 105 MET A CA 1
ATOM 802 C C . MET A 1 105 ? 8.727 -12.593 -5.282 1.00 97.31 105 MET A C 1
ATOM 804 O O . MET A 1 105 ? 8.925 -13.800 -5.180 1.00 97.31 105 MET A O 1
ATOM 808 N N . GLY A 1 106 ? 9.538 -11.814 -6.004 1.00 96.69 106 GLY A N 1
ATOM 809 C CA . GLY A 1 106 ? 10.659 -12.324 -6.803 1.00 96.69 106 GLY A CA 1
ATOM 810 C C . GLY A 1 106 ? 10.249 -13.127 -8.046 1.00 96.69 106 GLY A C 1
ATOM 811 O O . GLY A 1 106 ? 11.109 -13.470 -8.852 1.00 96.69 106 GLY A O 1
ATOM 812 N N . GLN A 1 107 ? 8.952 -13.377 -8.246 1.00 97.75 107 GLN A N 1
ATOM 813 C CA . GLN A 1 107 ? 8.412 -14.182 -9.347 1.00 97.75 107 GLN A CA 1
ATOM 814 C C . GLN A 1 107 ? 7.872 -13.337 -10.504 1.00 97.75 107 GLN A C 1
ATOM 816 O O . GLN A 1 107 ? 7.397 -13.874 -11.501 1.00 97.75 107 GLN A O 1
ATOM 821 N N . ARG A 1 108 ? 7.928 -12.002 -10.390 1.00 96.50 108 ARG A N 1
ATOM 822 C CA . ARG A 1 108 ? 7.232 -11.063 -11.287 1.00 96.50 108 ARG A CA 1
ATOM 823 C C . ARG A 1 108 ? 5.713 -11.276 -11.313 1.00 96.50 108 ARG A C 1
ATOM 825 O O . ARG A 1 108 ? 5.062 -10.910 -12.292 1.00 96.50 108 ARG A O 1
ATOM 832 N N . ASP A 1 109 ? 5.171 -11.802 -10.219 1.00 97.94 109 ASP A N 1
ATOM 833 C CA . ASP A 1 109 ? 3.740 -11.976 -9.982 1.00 97.94 109 ASP A CA 1
ATOM 834 C C . ASP A 1 109 ? 3.103 -10.638 -9.541 1.00 97.94 109 ASP A C 1
ATOM 836 O O . ASP A 1 109 ? 3.532 -9.579 -10.001 1.00 97.94 109 ASP A O 1
ATOM 840 N N . LEU A 1 110 ? 2.082 -10.654 -8.681 1.00 97.94 110 LEU A N 1
ATOM 841 C CA . LEU A 1 110 ? 1.257 -9.512 -8.297 1.00 97.94 110 LEU A CA 1
ATOM 842 C C . LEU A 1 110 ? 2.071 -8.242 -8.006 1.00 97.94 110 LEU A C 1
ATOM 844 O O . LEU A 1 110 ? 3.063 -8.266 -7.275 1.00 97.94 110 LEU A O 1
ATOM 848 N N . CYS A 1 111 ? 1.654 -7.119 -8.593 1.00 98.50 111 CYS A N 1
ATOM 849 C CA . CYS A 1 111 ? 2.379 -5.858 -8.505 1.00 98.50 111 CYS A CA 1
ATOM 850 C C . CYS A 1 111 ? 2.623 -5.433 -7.051 1.00 98.50 111 CYS A C 1
ATOM 852 O O . CYS A 1 111 ? 1.714 -5.442 -6.224 1.00 98.50 111 CYS A O 1
ATOM 854 N N . GLY A 1 112 ? 3.844 -4.980 -6.755 1.00 98.62 112 GLY A N 1
ATOM 855 C CA . GLY A 1 112 ? 4.205 -4.539 -5.409 1.00 98.62 112 GLY A CA 1
ATOM 856 C C . GLY A 1 112 ? 3.396 -3.338 -4.919 1.00 98.62 112 GLY A C 1
ATOM 857 O O . GLY A 1 112 ? 3.050 -3.310 -3.747 1.00 98.62 112 GLY A O 1
ATOM 858 N N . PHE A 1 113 ? 3.019 -2.390 -5.786 1.00 98.69 113 PHE A N 1
ATOM 859 C CA . PHE A 1 113 ? 2.161 -1.272 -5.364 1.00 98.69 113 PHE A CA 1
ATOM 860 C C . PHE A 1 113 ? 0.759 -1.738 -4.955 1.00 98.69 113 PHE A C 1
ATOM 862 O O . PHE A 1 113 ? 0.212 -1.238 -3.979 1.00 98.69 113 PHE A O 1
ATOM 869 N N . LEU A 1 114 ? 0.218 -2.748 -5.642 1.00 98.81 114 LEU A N 1
ATOM 870 C CA . LEU A 1 114 ? -1.044 -3.373 -5.261 1.00 98.81 114 LEU A CA 1
ATOM 871 C C . LEU A 1 114 ? -0.914 -4.096 -3.911 1.00 98.81 114 LEU A C 1
ATOM 873 O O . LEU A 1 114 ? -1.662 -3.807 -2.981 1.00 98.81 114 LEU A O 1
ATOM 877 N N . SER A 1 115 ? 0.063 -4.993 -3.773 1.00 98.75 115 SER A N 1
ATOM 878 C CA . SER A 1 115 ? 0.264 -5.765 -2.538 1.00 98.75 115 SER A CA 1
ATOM 879 C C . SER A 1 115 ? 0.606 -4.877 -1.334 1.00 98.75 115 SER A C 1
ATOM 881 O O . SER A 1 115 ? 0.073 -5.078 -0.247 1.00 98.75 115 SER A O 1
ATOM 883 N N . GLY A 1 116 ? 1.455 -3.864 -1.525 1.00 98.81 116 GLY A N 1
ATOM 884 C CA . GLY A 1 116 ? 1.831 -2.902 -0.488 1.00 98.81 116 GLY A CA 1
ATOM 885 C C . GLY A 1 116 ? 0.669 -2.006 -0.055 1.00 98.81 116 GLY A C 1
ATOM 886 O O . GLY A 1 116 ? 0.523 -1.733 1.133 1.00 98.81 116 GLY A O 1
ATOM 887 N N . GLY A 1 117 ? -0.211 -1.609 -0.980 1.00 98.75 117 GLY A N 1
ATOM 888 C CA . GLY A 1 117 ? -1.444 -0.902 -0.625 1.00 98.75 117 GLY A CA 1
ATOM 889 C C . GLY A 1 117 ? -2.418 -1.778 0.170 1.00 98.75 117 GLY A C 1
ATOM 890 O O . GLY A 1 117 ? -2.993 -1.325 1.155 1.00 98.75 117 GLY A O 1
ATOM 891 N N . VAL A 1 118 ? -2.535 -3.068 -0.170 1.00 98.88 118 VAL A N 1
ATOM 892 C CA . VAL A 1 118 ? -3.315 -4.030 0.632 1.00 98.88 118 VAL A CA 1
ATOM 893 C C . VAL A 1 118 ? -2.728 -4.199 2.040 1.00 98.88 118 VAL A C 1
ATOM 895 O O . VAL A 1 118 ? -3.489 -4.265 3.005 1.00 98.88 118 VAL A O 1
ATOM 898 N N . LEU A 1 119 ? -1.397 -4.211 2.188 1.00 98.69 119 LEU A N 1
ATOM 899 C CA . LEU A 1 119 ? -0.753 -4.203 3.508 1.00 98.69 119 LEU A CA 1
ATOM 900 C C . LEU A 1 119 ? -1.098 -2.942 4.308 1.00 98.69 119 LEU A C 1
ATOM 902 O O . LEU A 1 119 ? -1.399 -3.058 5.492 1.00 98.69 119 LEU A O 1
ATOM 906 N N . ALA A 1 120 ? -1.107 -1.762 3.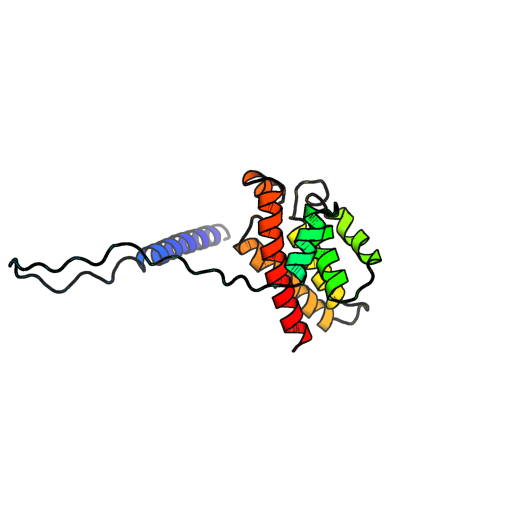681 1.00 98.75 120 ALA A N 1
ATOM 907 C CA . ALA A 1 120 ? -1.485 -0.510 4.344 1.00 98.75 120 ALA A CA 1
ATOM 908 C C . ALA A 1 120 ? -2.935 -0.542 4.859 1.00 98.75 120 ALA A C 1
ATOM 910 O O . ALA A 1 120 ? -3.203 -0.143 5.989 1.00 98.75 120 ALA A O 1
ATOM 911 N N . ILE A 1 121 ? -3.862 -1.100 4.074 1.00 98.81 121 ILE A N 1
ATOM 912 C CA . ILE A 1 121 ? -5.253 -1.314 4.505 1.00 98.81 121 ILE A CA 1
ATOM 913 C C . ILE A 1 121 ? -5.304 -2.267 5.707 1.00 98.81 121 ILE A C 1
ATOM 915 O O . ILE A 1 121 ? -6.011 -2.006 6.678 1.00 98.81 121 ILE A O 1
ATOM 919 N N . GLY A 1 122 ? -4.545 -3.366 5.659 1.00 98.69 122 GLY A N 1
ATOM 920 C CA . GLY A 1 122 ? -4.457 -4.327 6.759 1.00 98.69 122 GLY A CA 1
ATOM 921 C C . GLY A 1 122 ? -3.861 -3.737 8.037 1.00 98.69 122 GLY A C 1
ATOM 922 O O . GLY A 1 122 ? -4.329 -4.062 9.124 1.00 98.69 122 GLY A O 1
ATOM 923 N N . MET A 1 123 ? -2.874 -2.851 7.906 1.00 98.38 123 MET A N 1
ATOM 924 C CA . MET A 1 123 ? -2.245 -2.141 9.020 1.00 98.38 123 MET A CA 1
ATOM 925 C C . MET A 1 123 ? -3.259 -1.284 9.786 1.00 98.38 123 MET A C 1
ATOM 927 O O . MET A 1 123 ? -3.281 -1.333 11.010 1.00 98.38 123 MET A O 1
ATOM 931 N N . LEU A 1 124 ? -4.129 -0.559 9.077 1.00 98.06 124 LEU A N 1
ATOM 932 C CA . LEU A 1 124 ? -5.067 0.387 9.695 1.00 98.06 124 LEU A CA 1
ATOM 933 C C . LEU A 1 124 ? -6.400 -0.245 10.116 1.00 98.06 124 LEU A C 1
ATOM 935 O O . LEU A 1 124 ? -6.963 0.113 11.147 1.00 98.06 124 LEU A O 1
ATOM 939 N N . PHE A 1 125 ? -6.927 -1.181 9.323 1.00 98.19 125 PHE A N 1
ATOM 940 C CA . PHE A 1 125 ? -8.291 -1.703 9.498 1.00 98.19 125 PHE A CA 1
ATOM 941 C C . PHE A 1 125 ? -8.338 -3.195 9.846 1.00 98.19 125 PHE A C 1
ATOM 943 O O . PHE A 1 125 ? -9.421 -3.763 10.016 1.00 98.19 125 PHE A O 1
ATOM 950 N N . GLY A 1 126 ? -7.180 -3.851 9.934 1.00 97.88 126 GLY A N 1
ATOM 951 C CA . GLY A 1 126 ? -7.069 -5.265 10.262 1.00 97.88 126 GLY A CA 1
ATOM 952 C C . GLY A 1 126 ? -7.540 -5.595 11.679 1.00 97.88 126 GLY A C 1
ATOM 953 O O . GLY A 1 126 ? -7.532 -4.776 12.597 1.00 97.88 126 GLY A O 1
ATOM 954 N N . ARG A 1 127 ? -7.950 -6.849 11.871 1.00 98.00 127 ARG A N 1
ATOM 955 C CA . ARG A 1 127 ? -8.230 -7.394 13.205 1.00 98.00 127 ARG A CA 1
ATOM 956 C C . ARG A 1 127 ? -6.942 -7.783 13.930 1.00 98.00 127 ARG A C 1
ATOM 958 O O . ARG A 1 127 ? -5.984 -8.227 13.304 1.00 98.00 127 ARG A O 1
ATOM 965 N N . THR A 1 128 ? -6.985 -7.740 15.254 1.00 97.56 128 THR A N 1
ATOM 966 C CA . THR A 1 128 ? -5.930 -8.242 16.152 1.00 97.56 128 THR A CA 1
ATOM 967 C C . THR A 1 128 ? -6.380 -9.458 16.958 1.00 97.56 128 THR A C 1
ATOM 969 O O . THR A 1 128 ? -5.542 -10.216 17.443 1.00 97.56 128 THR A O 1
ATOM 972 N N . LYS A 1 129 ? -7.696 -9.692 17.063 1.00 98.06 129 LYS A N 1
ATOM 973 C CA . LYS A 1 129 ? -8.281 -10.847 17.753 1.00 98.06 129 LYS A CA 1
ATOM 974 C C . LYS A 1 129 ? -9.171 -11.677 16.818 1.00 98.06 129 LYS A C 1
ATOM 976 O O . LYS A 1 129 ? -9.776 -11.126 15.895 1.00 98.06 129 LYS A O 1
ATOM 981 N N . PRO A 1 130 ? -9.273 -13.008 17.011 1.00 97.25 130 PRO A N 1
ATOM 982 C CA . PRO A 1 130 ? -10.044 -13.879 16.120 1.00 97.25 130 PRO A CA 1
ATOM 983 C C . PRO A 1 130 ? -11.542 -13.555 16.008 1.00 97.25 130 PRO A C 1
ATOM 985 O O . PRO A 1 130 ? -12.133 -13.847 14.970 1.00 97.25 130 PRO A O 1
ATOM 988 N N . ASP A 1 131 ? -12.137 -12.962 17.038 1.00 97.56 131 ASP A N 1
ATOM 989 C CA . ASP A 1 131 ? -13.565 -12.661 17.181 1.00 97.56 131 ASP A CA 1
ATOM 990 C C . ASP A 1 131 ? -13.993 -11.302 16.593 1.00 97.56 131 ASP A C 1
ATOM 992 O O . ASP A 1 131 ? -15.187 -11.053 16.431 1.00 97.56 131 ASP A O 1
ATOM 996 N N . GLU A 1 132 ? -13.050 -10.452 16.167 1.00 98.19 132 GLU A N 1
ATOM 997 C CA . GLU A 1 132 ? -13.318 -9.161 15.507 1.00 98.19 132 GLU A CA 1
ATOM 998 C C . GLU A 1 132 ? -13.764 -9.343 14.035 1.00 98.19 132 GLU A C 1
ATOM 1000 O O . GLU A 1 132 ? -13.094 -8.924 13.083 1.00 98.19 132 GLU A O 1
ATOM 1005 N N . ASN A 1 133 ? -14.902 -10.011 13.827 1.00 98.06 133 ASN A N 1
ATOM 1006 C CA . ASN A 1 133 ? -15.433 -10.335 12.498 1.00 98.06 133 ASN A CA 1
ATOM 1007 C C . ASN A 1 133 ? -15.804 -9.094 11.677 1.00 98.06 133 ASN A C 1
ATOM 1009 O O . ASN A 1 133 ? -15.601 -9.089 10.464 1.00 98.06 133 ASN A O 1
ATOM 1013 N N . GLU A 1 134 ? -16.295 -8.039 12.328 1.00 97.50 134 GLU A N 1
ATOM 1014 C CA . GLU A 1 134 ? -16.627 -6.772 11.671 1.00 97.50 134 GLU A CA 1
ATOM 1015 C C . GLU A 1 134 ? -15.381 -6.107 11.071 1.00 97.50 134 GLU A C 1
ATOM 1017 O O . GLU A 1 134 ? -15.363 -5.803 9.878 1.00 97.50 134 GLU A O 1
ATOM 1022 N N . LYS A 1 135 ? -14.285 -6.003 11.841 1.00 97.88 135 LYS A N 1
ATOM 1023 C CA . LYS A 1 135 ? -12.998 -5.488 11.340 1.00 97.88 135 LYS A CA 1
ATOM 1024 C C . LYS A 1 135 ? -12.453 -6.329 10.193 1.00 97.88 135 LYS A C 1
ATOM 1026 O O . LYS A 1 135 ? -12.027 -5.788 9.177 1.00 97.88 135 LYS A O 1
ATOM 1031 N N . LYS A 1 136 ? -12.515 -7.662 10.312 1.00 98.38 136 LYS A N 1
ATOM 1032 C CA . LYS A 1 136 ? -12.134 -8.565 9.214 1.00 98.38 136 LYS A CA 1
ATOM 1033 C C . LYS A 1 136 ? -12.941 -8.266 7.947 1.00 98.38 136 LYS A C 1
ATOM 1035 O O . LYS A 1 136 ? -12.355 -8.177 6.871 1.00 98.38 136 LYS A O 1
ATOM 1040 N N . GLY A 1 137 ? -14.260 -8.125 8.076 1.00 98.50 137 GLY A N 1
ATOM 1041 C CA . GLY A 1 137 ? -15.158 -7.802 6.969 1.00 98.50 137 GLY A CA 1
ATOM 1042 C C . GLY A 1 137 ? -14.811 -6.465 6.316 1.00 98.50 137 GLY A C 1
ATOM 1043 O O . GLY A 1 137 ? -14.599 -6.425 5.104 1.00 98.50 137 GLY A O 1
ATOM 1044 N N . LYS A 1 138 ? -14.662 -5.403 7.120 1.00 98.12 138 LYS A N 1
ATOM 1045 C CA . LYS A 1 138 ? -14.269 -4.063 6.655 1.00 98.12 138 LYS A CA 1
ATOM 1046 C C . LYS A 1 138 ? -12.924 -4.094 5.926 1.00 98.12 138 LYS A C 1
ATOM 1048 O O . LYS A 1 138 ? -12.845 -3.678 4.773 1.00 98.12 138 LYS A O 1
ATOM 1053 N N . CYS A 1 139 ? -11.890 -4.667 6.541 1.00 98.62 139 CYS A N 1
ATOM 1054 C CA . CYS A 1 139 ? -10.555 -4.767 5.952 1.00 98.62 139 CYS A CA 1
ATOM 1055 C C . CYS A 1 139 ? -10.555 -5.513 4.606 1.00 98.62 139 CYS A C 1
ATOM 1057 O O . CYS A 1 139 ? -9.946 -5.042 3.646 1.00 98.62 139 CYS A O 1
ATOM 1059 N N . ILE A 1 140 ? -11.257 -6.651 4.512 1.00 98.62 140 ILE A N 1
ATOM 1060 C CA . ILE A 1 140 ? -11.373 -7.411 3.257 1.00 98.62 140 ILE A CA 1
ATOM 1061 C C . ILE A 1 140 ? -12.136 -6.605 2.201 1.00 98.62 140 ILE A C 1
ATOM 1063 O O . ILE A 1 140 ? -11.747 -6.620 1.033 1.00 98.62 140 ILE A O 1
ATOM 1067 N N . SER A 1 141 ? -13.197 -5.894 2.592 1.00 98.75 141 SER A N 1
ATOM 1068 C CA . SER A 1 141 ? -13.976 -5.050 1.679 1.00 98.75 141 SER A CA 1
ATOM 1069 C C . SER A 1 141 ? -13.117 -3.941 1.070 1.00 98.75 141 SER A C 1
ATOM 1071 O O . SER A 1 141 ? -13.079 -3.806 -0.152 1.00 98.75 141 SER A O 1
ATOM 1073 N N . LEU A 1 142 ? -12.360 -3.215 1.897 1.00 98.81 142 LEU A N 1
ATOM 1074 C CA . LEU A 1 142 ? -11.467 -2.142 1.447 1.00 98.81 142 LEU A CA 1
ATOM 1075 C C . LEU A 1 142 ? -10.340 -2.674 0.555 1.00 98.81 142 LEU A C 1
ATOM 1077 O O . LEU A 1 142 ? -10.079 -2.125 -0.514 1.00 98.81 142 LEU A O 1
ATOM 1081 N N . ALA A 1 143 ? -9.714 -3.793 0.934 1.00 98.81 143 ALA A N 1
ATOM 1082 C CA . ALA A 1 143 ? -8.700 -4.436 0.101 1.00 98.81 143 ALA A CA 1
ATOM 1083 C C . ALA A 1 143 ? -9.278 -4.900 -1.249 1.00 98.81 143 ALA A C 1
ATOM 1085 O O . ALA A 1 143 ? -8.616 -4.785 -2.281 1.00 98.81 143 ALA A O 1
ATOM 1086 N N . SER A 1 144 ? -10.523 -5.391 -1.265 1.00 98.81 144 SER A N 1
ATOM 1087 C CA . SER A 1 144 ? -11.222 -5.774 -2.495 1.00 98.81 144 SER A CA 1
ATOM 1088 C C . SER A 1 144 ? -11.542 -4.568 -3.379 1.00 98.81 144 SER A C 1
ATOM 1090 O O . SER A 1 144 ? -11.390 -4.660 -4.597 1.00 98.81 144 SER A O 1
ATOM 1092 N N . GLU A 1 145 ? -11.961 -3.445 -2.794 1.00 98.81 145 GLU A N 1
ATOM 1093 C CA . GLU A 1 145 ? -12.185 -2.184 -3.508 1.00 98.81 145 GLU A CA 1
ATOM 1094 C C . GLU A 1 145 ? -10.887 -1.698 -4.166 1.00 98.81 145 GLU A C 1
ATOM 1096 O O . GLU A 1 145 ? -10.850 -1.503 -5.382 1.00 98.81 145 GLU A O 1
ATOM 1101 N N . TYR A 1 146 ? -9.797 -1.639 -3.397 1.00 98.88 146 TYR A N 1
ATOM 1102 C CA . TYR A 1 146 ? -8.473 -1.266 -3.893 1.00 98.88 146 TYR A CA 1
ATOM 1103 C C . TYR A 1 146 ? -7.987 -2.171 -5.031 1.00 98.88 146 TYR A C 1
ATOM 1105 O O . TYR A 1 146 ? -7.540 -1.696 -6.077 1.00 98.88 146 TYR A O 1
ATOM 1113 N N . TYR A 1 147 ? -8.140 -3.486 -4.866 1.00 98.81 147 TYR A N 1
ATOM 1114 C CA . TYR A 1 147 ? -7.802 -4.465 -5.896 1.00 98.81 147 TYR A CA 1
ATOM 1115 C C . TYR A 1 147 ? -8.613 -4.263 -7.181 1.00 98.81 147 TYR A C 1
ATOM 1117 O O . TYR A 1 147 ? -8.055 -4.294 -8.278 1.00 98.81 147 TYR A O 1
ATOM 1125 N N . LYS A 1 148 ? -9.931 -4.053 -7.073 1.00 98.81 148 LYS A N 1
ATOM 1126 C CA . LYS A 1 148 ? -10.807 -3.843 -8.238 1.00 98.81 148 LYS A CA 1
ATOM 1127 C C . LYS A 1 148 ? -10.467 -2.553 -8.968 1.00 98.81 148 LYS A C 1
ATOM 1129 O O . LYS A 1 148 ? -10.440 -2.550 -10.202 1.00 98.81 148 LYS A O 1
ATOM 1134 N N . TRP A 1 149 ? -10.187 -1.485 -8.224 1.00 98.75 149 TRP A N 1
ATOM 1135 C CA . TRP A 1 149 ? -9.698 -0.242 -8.800 1.00 98.75 149 TRP A CA 1
ATOM 1136 C C . TRP A 1 149 ? -8.386 -0.480 -9.551 1.00 98.75 149 TRP A C 1
ATOM 1138 O O . TRP A 1 149 ? -8.301 -0.128 -10.726 1.00 98.75 149 TRP A O 1
ATOM 1148 N N . TRP A 1 150 ? -7.411 -1.167 -8.947 1.00 98.62 150 TRP A N 1
ATOM 1149 C CA . TRP A 1 150 ? -6.152 -1.487 -9.624 1.00 98.62 150 TRP A CA 1
ATOM 1150 C C . TRP A 1 150 ? -6.393 -2.265 -10.918 1.00 98.62 150 TRP A C 1
ATOM 1152 O O . TRP A 1 150 ? -5.937 -1.847 -11.978 1.00 98.62 150 TRP A O 1
ATOM 1162 N N . ASN A 1 151 ? -7.151 -3.362 -10.852 1.00 98.38 151 ASN A N 1
ATOM 1163 C CA . ASN A 1 151 ? -7.409 -4.248 -11.990 1.00 98.38 151 ASN A CA 1
ATOM 1164 C C . ASN A 1 151 ? -8.166 -3.560 -13.141 1.00 98.38 151 ASN A C 1
ATOM 1166 O O . ASN A 1 151 ? -8.094 -4.002 -14.283 1.00 98.38 151 ASN A O 1
ATOM 1170 N N . SER A 1 152 ? -8.889 -2.476 -12.851 1.00 98.44 152 SER A N 1
ATOM 1171 C CA . SER A 1 152 ? -9.572 -1.672 -13.872 1.00 98.44 152 SER A CA 1
ATOM 1172 C C . SER A 1 152 ? -8.646 -0.659 -14.557 1.00 98.44 152 SER A C 1
ATOM 1174 O O . SER A 1 152 ? -9.000 -0.130 -15.606 1.00 98.44 152 SER A O 1
ATOM 1176 N N . ASN A 1 153 ? -7.473 -0.381 -13.978 1.00 97.94 153 ASN A N 1
ATOM 1177 C CA . ASN A 1 153 ? -6.542 0.650 -14.444 1.00 97.94 153 ASN A CA 1
ATOM 1178 C C . ASN A 1 153 ? -5.199 0.082 -14.934 1.00 97.94 153 ASN A C 1
ATOM 1180 O O . ASN A 1 153 ? -4.556 0.692 -15.788 1.00 97.94 153 ASN A O 1
ATOM 1184 N N . PHE A 1 154 ? -4.763 -1.072 -14.417 1.00 97.44 154 PHE A N 1
ATOM 1185 C CA . PHE A 1 154 ? -3.436 -1.639 -14.667 1.00 97.44 154 PHE A CA 1
ATOM 1186 C C . PHE A 1 154 ? -3.457 -3.177 -14.700 1.00 97.44 154 PHE A C 1
ATOM 1188 O O . PHE A 1 154 ? -4.291 -3.799 -14.038 1.00 97.44 154 PHE A O 1
ATOM 1195 N N . PRO A 1 155 ? -2.489 -3.823 -15.383 1.00 97.69 155 PRO A N 1
ATOM 1196 C CA . PRO A 1 155 ? -2.270 -5.260 -15.248 1.00 97.69 155 PRO A CA 1
ATOM 1197 C C . PRO A 1 155 ? -1.951 -5.667 -13.801 1.00 97.69 155 PRO A C 1
ATOM 1199 O O . PRO A 1 155 ? -1.309 -4.923 -13.056 1.00 97.69 155 PRO A O 1
ATOM 1202 N N . LEU A 1 156 ? -2.361 -6.874 -13.410 1.00 98.00 156 LEU A N 1
ATOM 1203 C CA . LEU A 1 156 ? -2.131 -7.402 -12.061 1.00 98.00 156 LEU A CA 1
ATOM 1204 C C . LEU A 1 156 ? -0.670 -7.786 -11.827 1.00 98.00 156 LEU A C 1
ATOM 1206 O O . LEU A 1 156 ? -0.102 -7.458 -10.784 1.00 98.00 156 LEU A O 1
ATOM 1210 N N . HIS A 1 157 ? -0.059 -8.477 -12.788 1.00 98.12 157 HIS A N 1
ATOM 1211 C CA . HIS A 1 157 ? 1.272 -9.044 -12.621 1.00 98.12 157 HIS A CA 1
ATOM 1212 C C . HIS A 1 157 ? 2.359 -8.049 -13.032 1.00 98.12 157 HIS A C 1
ATOM 1214 O O . HIS A 1 157 ? 2.286 -7.372 -14.061 1.00 98.12 157 HIS A O 1
ATOM 1220 N N . CYS A 1 158 ? 3.422 -7.995 -12.235 1.00 96.69 158 CYS A N 1
ATOM 1221 C CA . CYS A 1 158 ? 4.605 -7.182 -12.471 1.00 96.69 158 CYS A CA 1
ATOM 1222 C C . CYS A 1 158 ? 5.219 -7.493 -13.843 1.00 96.69 158 CYS A C 1
ATOM 1224 O O . CYS A 1 158 ? 5.598 -6.570 -14.562 1.00 96.69 158 CYS A O 1
ATOM 1226 N N . ALA A 1 159 ? 5.249 -8.768 -14.247 1.00 97.31 159 ALA A N 1
ATOM 1227 C CA . ALA A 1 159 ? 5.705 -9.182 -15.572 1.00 97.31 159 ALA A CA 1
ATOM 1228 C C . ALA A 1 159 ? 4.949 -8.477 -16.707 1.00 97.31 159 ALA A C 1
ATOM 1230 O O . ALA A 1 159 ? 5.569 -8.099 -17.699 1.00 97.31 159 ALA A O 1
ATOM 1231 N N . ASP A 1 160 ? 3.640 -8.265 -16.557 1.00 97.31 160 ASP A N 1
ATOM 1232 C CA . ASP A 1 160 ? 2.810 -7.627 -17.576 1.00 97.31 160 ASP A CA 1
ATOM 1233 C C . ASP A 1 160 ? 3.000 -6.114 -17.601 1.00 97.31 160 ASP A C 1
ATOM 1235 O O . ASP A 1 160 ? 3.185 -5.541 -18.669 1.00 97.31 160 ASP A O 1
ATOM 1239 N N . ILE A 1 161 ? 3.060 -5.467 -16.434 1.00 95.88 161 ILE A N 1
ATOM 1240 C CA . ILE A 1 161 ? 3.340 -4.024 -16.333 1.00 95.88 161 ILE A CA 1
ATOM 1241 C C . ILE A 1 161 ? 4.692 -3.695 -16.977 1.00 95.88 161 ILE A C 1
ATOM 1243 O O . ILE A 1 161 ? 4.826 -2.719 -17.715 1.00 95.88 161 ILE A O 1
ATOM 1247 N N . ARG A 1 162 ? 5.699 -4.540 -16.735 1.00 93.12 162 ARG A N 1
ATOM 1248 C CA . ARG A 1 162 ? 7.068 -4.355 -17.232 1.00 93.12 162 ARG A CA 1
ATOM 1249 C C . ARG A 1 162 ? 7.206 -4.498 -18.750 1.00 93.12 162 ARG A C 1
ATOM 1251 O O . ARG A 1 162 ? 8.250 -4.122 -19.274 1.00 93.12 162 ARG A O 1
ATOM 1258 N N . LYS A 1 163 ? 6.179 -4.982 -19.459 1.00 95.44 163 LYS A N 1
ATOM 1259 C CA . LYS A 1 163 ? 6.130 -4.961 -20.934 1.00 95.44 163 LYS A CA 1
ATOM 1260 C C . LYS A 1 163 ? 5.923 -3.548 -21.483 1.00 95.44 163 LYS A C 1
ATOM 1262 O O . LYS A 1 163 ? 6.341 -3.274 -22.601 1.00 95.44 163 LYS A O 1
ATOM 1267 N N . PHE A 1 164 ? 5.303 -2.664 -20.700 1.00 90.25 164 PHE A N 1
ATOM 1268 C CA . PHE A 1 164 ? 4.972 -1.296 -21.109 1.00 90.25 164 PHE A CA 1
ATOM 1269 C C . PHE A 1 164 ? 6.009 -0.263 -20.655 1.00 90.25 164 PHE A C 1
ATOM 1271 O O . PHE A 1 164 ? 6.038 0.844 -21.182 1.00 90.25 164 PHE A O 1
ATOM 1278 N N . GLY A 1 165 ? 6.888 -0.607 -19.707 1.00 92.00 165 GLY A N 1
ATOM 1279 C CA . GLY A 1 165 ? 7.944 0.304 -19.283 1.00 92.00 165 GLY A CA 1
ATOM 1280 C C . GLY A 1 165 ? 8.781 -0.151 -18.090 1.00 92.00 165 GLY A C 1
ATOM 1281 O O . GLY A 1 165 ? 8.596 -1.217 -17.501 1.00 92.00 165 GLY A O 1
ATOM 1282 N N . GLY A 1 166 ? 9.755 0.699 -17.761 1.00 91.50 166 GLY A N 1
ATOM 1283 C CA . GLY A 1 166 ? 10.728 0.494 -16.694 1.00 91.50 166 GLY A CA 1
ATOM 1284 C C . GLY A 1 166 ? 10.326 1.137 -15.363 1.00 91.50 166 GLY A C 1
ATOM 1285 O O . GLY A 1 166 ? 9.171 1.091 -14.947 1.00 91.50 166 GLY A O 1
ATOM 1286 N N . LYS A 1 167 ? 11.311 1.734 -14.679 1.00 92.25 167 LYS A N 1
ATOM 1287 C CA . LYS A 1 167 ? 11.107 2.423 -13.394 1.00 92.25 167 LYS A CA 1
ATOM 1288 C C . LYS A 1 167 ? 10.086 3.560 -13.514 1.00 92.25 167 LYS A C 1
ATOM 1290 O O . LYS A 1 167 ? 9.233 3.672 -12.651 1.00 92.25 167 LYS A O 1
ATOM 1295 N N . GLU A 1 168 ? 10.117 4.305 -14.616 1.00 94.38 168 GLU A N 1
ATOM 1296 C CA . GLU A 1 168 ? 9.208 5.426 -14.882 1.00 94.38 168 GLU A CA 1
ATOM 1297 C C . GLU A 1 168 ? 7.725 5.016 -14.890 1.00 94.38 168 GLU A C 1
ATOM 1299 O O . GLU A 1 168 ? 6.920 5.573 -14.150 1.00 94.38 168 GLU A O 1
ATOM 1304 N N . GLN A 1 169 ? 7.369 3.963 -15.637 1.00 95.19 169 GLN A N 1
ATOM 1305 C CA . GLN A 1 169 ? 6.000 3.428 -15.645 1.00 95.19 169 GLN A CA 1
ATOM 1306 C C . GLN A 1 169 ? 5.569 2.968 -14.247 1.00 95.19 169 GLN A C 1
ATOM 1308 O O . GLN A 1 169 ? 4.431 3.189 -13.832 1.00 95.19 169 GLN A O 1
ATOM 1313 N N . CYS A 1 170 ? 6.480 2.332 -13.503 1.00 96.62 170 CYS A N 1
ATOM 1314 C CA . CYS A 1 170 ? 6.222 1.948 -12.121 1.00 96.62 170 CYS A CA 1
ATOM 1315 C C . CYS A 1 170 ? 5.971 3.180 -11.236 1.00 96.62 170 CYS A C 1
ATOM 1317 O O . CYS A 1 170 ? 5.011 3.162 -10.475 1.00 96.62 170 CYS A O 1
ATOM 1319 N N . THR A 1 171 ? 6.756 4.253 -11.361 1.00 96.81 171 THR A N 1
ATOM 1320 C CA . THR A 1 171 ? 6.552 5.501 -10.608 1.00 96.81 171 THR A CA 1
ATOM 1321 C C . THR A 1 171 ? 5.170 6.098 -10.878 1.00 96.81 171 THR A C 1
ATOM 1323 O O . THR A 1 171 ? 4.445 6.419 -9.937 1.00 96.81 171 THR A O 1
ATOM 1326 N N . GLN A 1 172 ? 4.758 6.180 -12.145 1.00 96.44 172 GLN A N 1
ATOM 1327 C CA . GLN A 1 172 ? 3.453 6.731 -12.530 1.00 96.44 172 GLN A CA 1
ATOM 1328 C C . GLN A 1 172 ? 2.288 5.901 -11.975 1.00 96.44 172 GLN A C 1
ATOM 1330 O O . GLN A 1 172 ? 1.352 6.453 -11.390 1.00 96.44 172 GLN A O 1
ATOM 1335 N N . ASN A 1 173 ? 2.365 4.571 -12.097 1.00 97.62 173 ASN A N 1
ATOM 1336 C CA . ASN A 1 173 ? 1.364 3.672 -11.521 1.00 97.62 173 ASN A CA 1
ATOM 1337 C C . ASN A 1 173 ? 1.335 3.799 -9.992 1.00 97.62 173 ASN A C 1
ATOM 1339 O O . ASN A 1 173 ? 0.259 3.862 -9.406 1.00 97.62 173 ASN A O 1
ATOM 1343 N N . GLY A 1 174 ? 2.508 3.897 -9.359 1.00 98.06 174 GLY A N 1
ATOM 1344 C CA . GLY A 1 174 ? 2.664 4.108 -7.922 1.00 98.06 174 GLY A CA 1
ATOM 1345 C C . GLY A 1 174 ? 1.979 5.386 -7.438 1.00 98.06 174 GLY A C 1
ATOM 1346 O O . GLY A 1 174 ? 1.170 5.310 -6.520 1.00 98.06 174 GLY A O 1
ATOM 1347 N N . ARG A 1 175 ? 2.204 6.539 -8.089 1.00 98.12 175 ARG A N 1
ATOM 1348 C CA . ARG A 1 175 ? 1.527 7.810 -7.744 1.00 98.12 175 ARG A CA 1
ATOM 1349 C C . ARG A 1 175 ? 0.003 7.677 -7.804 1.00 98.12 175 ARG A C 1
ATOM 1351 O O . ARG A 1 175 ? -0.686 8.097 -6.878 1.00 98.12 175 ARG A O 1
ATOM 1358 N N . LYS A 1 176 ? -0.536 7.067 -8.869 1.00 98.25 176 LYS A N 1
ATOM 1359 C CA . LYS A 1 176 ? -1.987 6.830 -9.004 1.00 98.25 176 LYS A CA 1
ATOM 1360 C C . LYS A 1 176 ? -2.509 5.918 -7.892 1.00 98.25 176 LYS A C 1
ATOM 1362 O O . LYS A 1 176 ? -3.548 6.199 -7.303 1.00 98.25 176 LYS A O 1
ATOM 1367 N N . ALA A 1 177 ? -1.758 4.864 -7.584 1.00 98.56 177 ALA A N 1
ATOM 1368 C CA . ALA A 1 177 ? -2.080 3.899 -6.542 1.00 98.56 177 ALA A CA 1
ATOM 1369 C C . ALA A 1 177 ? -2.072 4.510 -5.144 1.00 98.56 177 ALA A C 1
ATOM 1371 O O . ALA A 1 177 ? -2.957 4.200 -4.352 1.00 98.56 177 ALA A O 1
ATOM 1372 N N . ALA A 1 178 ? -1.120 5.396 -4.865 1.00 98.38 178 ALA A N 1
ATOM 1373 C CA . ALA A 1 178 ? -1.042 6.134 -3.617 1.00 98.38 178 ALA A CA 1
ATOM 1374 C C . ALA A 1 178 ? -2.209 7.101 -3.429 1.00 98.38 178 ALA A C 1
ATOM 1376 O O . ALA A 1 178 ? -2.822 7.082 -2.372 1.00 98.38 178 ALA A O 1
ATOM 1377 N N . ARG A 1 179 ? -2.550 7.902 -4.447 1.00 98.06 179 ARG A N 1
ATOM 1378 C CA . ARG A 1 179 ? -3.680 8.847 -4.364 1.00 98.06 179 ARG A CA 1
ATOM 1379 C C . ARG A 1 179 ? -4.998 8.134 -4.094 1.00 98.06 179 ARG A C 1
ATOM 1381 O O . ARG A 1 179 ? -5.762 8.545 -3.232 1.00 98.06 179 ARG A O 1
ATOM 1388 N N . TYR 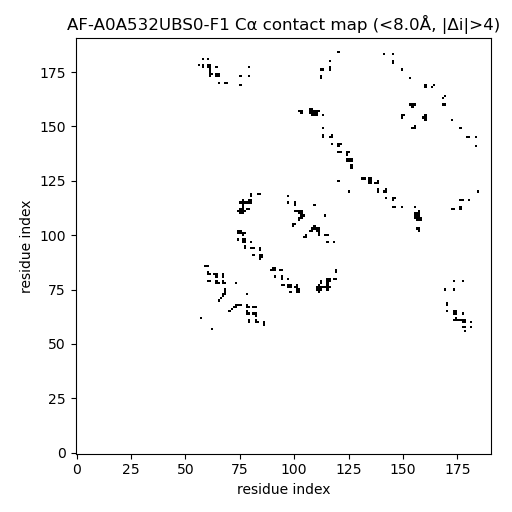A 1 180 ? -5.252 7.046 -4.823 1.00 98.44 180 TYR A N 1
ATOM 1389 C CA . TYR A 1 180 ? -6.471 6.273 -4.614 1.00 98.44 180 TYR A CA 1
ATOM 1390 C C . TYR A 1 180 ? -6.493 5.615 -3.229 1.00 98.44 180 TYR A C 1
ATOM 1392 O O . TYR A 1 180 ? -7.524 5.623 -2.566 1.00 98.44 180 TYR A O 1
ATOM 1400 N N . LEU A 1 181 ? -5.356 5.076 -2.775 1.00 98.50 181 LEU A N 1
ATOM 1401 C CA . LEU A 1 181 ? -5.225 4.492 -1.441 1.00 98.50 181 LEU A CA 1
ATOM 1402 C C . LEU A 1 181 ? -5.441 5.528 -0.328 1.00 98.50 181 LEU A C 1
ATOM 1404 O O . LEU A 1 181 ? -6.139 5.232 0.632 1.00 98.50 181 LEU A O 1
ATOM 1408 N N . GLU A 1 182 ? -4.866 6.722 -0.457 1.00 97.56 182 GLU A N 1
ATOM 1409 C CA . GLU A 1 182 ? -5.018 7.816 0.508 1.00 97.56 182 GLU A CA 1
ATOM 1410 C C . GLU A 1 182 ? -6.486 8.233 0.624 1.00 97.56 182 GLU A C 1
ATOM 1412 O O . GLU A 1 182 ? -7.039 8.175 1.716 1.00 97.56 182 GLU A O 1
ATOM 1417 N N . GLY A 1 183 ? -7.161 8.500 -0.501 1.00 97.00 183 GLY A N 1
ATOM 1418 C CA . GLY A 1 183 ? -8.590 8.832 -0.489 1.00 97.00 183 GLY A CA 1
ATOM 1419 C C . GLY A 1 183 ? -9.476 7.697 0.040 1.00 97.00 183 GLY A C 1
ATOM 1420 O O . GLY A 1 183 ? -10.474 7.953 0.711 1.00 97.00 183 GLY A O 1
ATOM 1421 N N . LEU A 1 184 ? -9.105 6.436 -0.220 1.00 97.50 184 LEU A N 1
ATOM 1422 C CA . LEU A 1 184 ? -9.781 5.269 0.350 1.00 97.50 184 LEU A CA 1
ATOM 1423 C C . LEU A 1 184 ? -9.649 5.238 1.878 1.00 97.50 184 LEU A C 1
ATOM 1425 O O . LEU A 1 184 ? -10.628 4.965 2.558 1.00 97.50 184 LEU A O 1
ATOM 1429 N N . ILE A 1 185 ? -8.453 5.492 2.411 1.00 97.38 185 ILE A N 1
ATOM 1430 C CA . ILE A 1 185 ? -8.184 5.455 3.852 1.00 97.38 185 ILE A CA 1
ATOM 1431 C C . ILE A 1 185 ? -8.826 6.651 4.558 1.00 97.38 185 ILE A C 1
ATOM 1433 O O . ILE A 1 185 ? -9.499 6.458 5.566 1.00 97.38 185 ILE A O 1
ATOM 1437 N N . GLU A 1 186 ? -8.647 7.866 4.041 1.00 95.94 186 GLU A N 1
ATOM 1438 C CA . GLU A 1 186 ? -9.167 9.095 4.655 1.00 95.94 186 GLU A CA 1
ATOM 1439 C C . GLU A 1 186 ? -10.692 9.054 4.780 1.00 95.94 186 GLU A C 1
ATOM 1441 O O . GLU A 1 186 ? -11.224 9.315 5.857 1.00 95.94 186 GLU A O 1
ATOM 1446 N N . ARG A 1 187 ? -11.389 8.571 3.741 1.00 96.19 187 ARG A N 1
ATOM 1447 C CA . ARG A 1 187 ? -12.841 8.333 3.777 1.00 96.19 187 ARG A CA 1
ATOM 1448 C C . ARG A 1 187 ? -13.281 7.468 4.962 1.00 96.19 187 ARG A C 1
ATOM 1450 O O . ARG A 1 187 ? -14.370 7.660 5.488 1.00 96.19 187 ARG A O 1
ATOM 1457 N N . GLU A 1 188 ? -12.462 6.497 5.353 1.00 95.75 188 GLU A N 1
ATOM 1458 C CA . GLU A 1 188 ? -12.771 5.542 6.421 1.00 95.75 188 GLU A CA 1
ATOM 1459 C C . GLU A 1 188 ? -12.266 5.975 7.801 1.00 95.75 188 GLU A C 1
ATOM 1461 O O . GLU A 1 188 ? -12.643 5.347 8.790 1.00 95.75 188 GLU A O 1
ATOM 1466 N N . LEU A 1 189 ? -11.385 6.980 7.866 1.00 92.50 189 LEU A N 1
ATOM 1467 C CA . LEU A 1 189 ? -10.918 7.593 9.112 1.00 92.50 189 LEU A CA 1
ATOM 1468 C C . LEU A 1 189 ? -11.793 8.783 9.532 1.00 92.50 189 LEU A C 1
ATOM 1470 O O . LEU A 1 189 ? -11.880 9.076 10.721 1.00 92.50 189 LEU A O 1
ATOM 1474 N N . GLU A 1 190 ? -12.419 9.468 8.573 1.00 88.75 190 GLU A N 1
ATOM 1475 C CA . GLU A 1 190 ? -13.306 10.615 8.818 1.00 88.75 190 GLU A CA 1
ATOM 1476 C C . GLU A 1 190 ? -14.775 10.228 9.068 1.00 88.75 190 GLU A C 1
ATOM 1478 O O . GLU A 1 190 ? -15.535 11.049 9.589 1.00 88.75 190 GLU A O 1
ATOM 1483 N N . GLY A 1 191 ? -15.180 9.010 8.687 1.00 66.50 191 GLY A N 1
ATOM 1484 C CA . GLY A 1 191 ? -16.542 8.476 8.845 1.00 66.50 191 GLY A CA 1
ATOM 1485 C C . GLY A 1 191 ? -16.701 7.551 10.042 1.00 66.50 191 GLY A C 1
ATOM 1486 O O . GLY A 1 191 ? -17.735 7.684 10.734 1.00 66.50 191 GLY A O 1
#

Solvent-accessible surface area (backbone atoms only — not comparable to full-atom val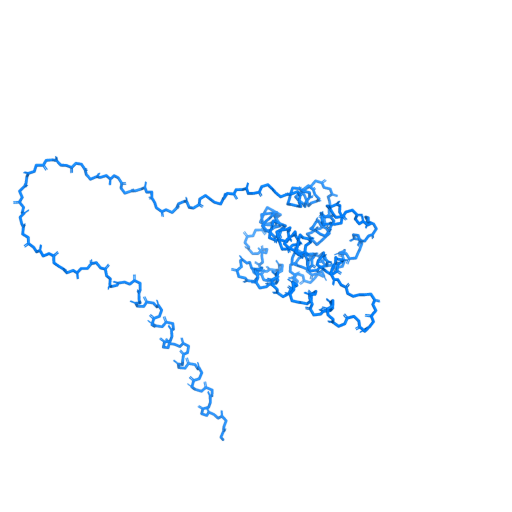ues): 11128 Å² total; per-residue (Å²): 145,63,74,75,59,62,64,50,58,56,54,51,54,55,52,50,54,56,53,64,65,56,74,80,74,79,86,87,85,88,88,79,93,86,81,93,72,93,75,95,72,85,77,80,76,94,78,87,89,82,78,81,72,76,72,81,74,87,36,74,38,20,57,43,15,48,45,27,46,75,74,67,75,36,42,55,3,27,9,43,24,37,16,43,27,64,73,72,72,48,66,74,77,56,37,67,74,26,54,68,36,27,60,12,56,75,70,31,34,56,27,14,46,60,56,12,46,42,48,42,43,42,73,76,38,46,55,92,54,95,82,43,55,66,36,44,51,52,28,51,51,54,39,49,52,53,49,52,54,44,62,75,76,44,68,59,31,34,57,59,48,51,75,80,37,60,70,66,53,49,50,55,52,40,36,55,52,27,40,54,49,48,56,58,48,50,59,67,73,78,106

Sequence (191 aa):
MIISIFTGIEKMKEEEVSRLSRRRFLHTIAGGVMGVSLLGVSAPSLGSRFQEKEKEEKGKLADELEANFTQRGFSCAESIFRAAVTTYGESEELVRLATPFSGGMGQRDLCGFLSGGVLAIGMLFGRTKPDENEKKGKCISLASEYYKWWNSNFPLHCADIRKFGGKEQCTQNGRKAARYLEGLIERELEG

Foldseek 3Di:
DPVVVVVVVVVVVVVVVVVVVPVPPDPDDDDDDDDDDDDDDDDPDPDDDDDPPPPPDDDQLLVQLLCCLPPVPDALLLSSLCSLCVVVVHDSVCSVVLVCPGCNSVPQFFGSLLVSLLVSLCVPQNDPDPPPVVSVVNSVVLNVVLVVVDVVPHDGGSVRQPVVHDSVSSSVSNSVSNVVSRVSVVVVVVD

pLDDT: mean 79.65, std 26.22, range [29.94, 98.88]

Radius of gyration: 24.07 Å; Cα contacts (8 Å, |Δi|>4): 189; chains: 1; bounding box: 50×67×69 Å

Secondary structure (DSSP, 8-state):
--HHHHHHHHHHHHHHHHHHHHTTS-SS--S----------PPPPS--S----------HHHHHHHHHHHTS---HHHHHHHHHHHHTT--GGGGGGTGGGTTIIIII-B-HHHHHHHHHHHHHH--SSTT-HHHHHHHHHHHHHHHHHHHHHS-SBHHHHTTT-SHHHHHHHHHHHHHHHHHHHHHHHH-

Mean predicted aligned error: 13.89 Å